Protein 2I7F (pdb70)

CATH classification: 2.102.10.10

B-factor: mean 20.35, std 7.31, range [8.55, 66.98]

Sequence (204 aa):
NKLRLCQVASVKDGEPVAVYQEKMPALAVYNVDGEVFVTDNLCTHGNAMLTDGYQDGTIIECPFHGGSFDIATGAAKAFPCQIPIKTYPVTIEDGWVCIDQPNKLRLCQVASVKDGEPVAVYQEKMPALAVYNVDGEVFVTDNLCTHGNAMLTDGYQDGTIIECPFHGGSFDIATGAAKAFPCQIPIKTYPVTIEDDGWVCIDQP

Secondary structure (DSSP, 8-state):
-EEEEEEGGG-BTTB-EEE--TTSS-EEEEEETTEEEEEESB-SSSS-BGGGSEEETTEEE-SSTT-EEETTT--B-STT--SPPPEE-EEEETTEEEEE--/-PEEEEEGGG-BTTB-EEE--TTSS-EEEEEETTEEEEEESB-SSSS-BGGGSEEETTEEE-SSTT-EEETTT--B-STT--SPPPEE--EEETTEEEE---

Solvent-accessible surface area: 10150 Å² total; per-residue (Å²): 140,74,10,158,15,14,91,45,93,50,6,108,74,37,95,22,34,31,13,34,29,157,121,14,73,5,0,0,0,0,24,16,123,58,108,24,58,2,0,27,0,48,5,45,86,30,82,1,0,0,20,38,14,142,25,113,38,59,51,0,70,6,22,26,119,35,1,8,0,13,1,43,94,1,32,27,113,39,160,16,6,137,111,85,7,118,48,22,108,47,51,99,72,143,39,82,0,1,1,65,76,126,148,72,21,113,17,10,83,46,87,49,4,116,65,43,98,18,39,30,18,36,33,153,194,19,76,4,0,0,0,0,22,12,134,59,106,12,37,2,0,26,0,47,5,47,86,27,77,0,0,0,22,40,16,139,27,116,30,69,45,0,63,5,17,20,109,35,0,6,0,18,1,49,92,0,39,29,109,40,165,43,4,145,114,78,4,127,48,26,102,46,45,92,66,151,38,92,0,0,0,72,97,116

InterPro domains:
  IPR017941 Rieske [2Fe-2S] iron-sulphur domain [PF00355] (5-91)
  IPR017941 Rieske [2Fe-2S] iron-sulphur domain [PS51296] (5-101)
  IPR036922 Rieske [2Fe-2S] iron-sulphur domain superfamily [G3DSA:2.102.10.10] (1-108)
  IPR036922 Rieske [2Fe-2S] iron-sulphur domain superfamily [SSF50022] (3-102)

Nearest PDB structures (foldseek):
  2i7f-assembly2_B  TM=9.980E-01  e=9.907E-18  Sphingobium yanoikuyae
  7bui-assembly1_E  TM=9.327E-01  e=3.043E-11  Metapseudomonas resinovorans
  7bui-assembly1_D  TM=9.383E-01  e=1.827E-10  Metapseudomonas resinovorans
  5bok-assembly1_A  TM=9.507E-01  e=3.702E-10  Diaphorobacter sp. DS2
  4emj-assembly1_B  TM=9.464E-01  e=1.097E-09  Pseudomonas putida

Radius of gyration: 17.19 Å; Cα contacts (8 Å, |Δi|>4): 525; chains: 2; bounding box: 30×51×42 Å

Foldseek 3Di:
DKDFFFFLVVADAWQWDWGDDPLDATKIWHAAPRDIWIWHQAQPVDGFGQSPATDDRQKGFTPPDRWIARRHPQQTDDPPRHDGIGIFDWDQDPRTTMGDND/DFDFFFFLVPEDAFQWDFTDDDPDATKIWHAQPNDIWIWHQAAPVDGFGQNVFTGDRQWGATPPDRWIAGRHFQQTDDPPGHDGIGIFDWDADPRTTGGGDD

Structure (mmCIF, N/CA/C/O backbone):
data_2I7F
#
_entry.id   2I7F
#
_cell.length_a   62.064
_cell.length_b   62.064
_cell.length_c   238.436
_cell.angle_alpha   90.00
_cell.angle_beta   90.00
_cell.angle_gamma   120.00
#
_symmetry.space_group_name_H-M   'P 65 2 2'
#
loop_
_entity.id
_entity.type
_entity.pdbx_description
1 polymer 'Ferredoxin component of dioxygenase'
2 non-polymer 'SULFATE ION'
3 non-polymer 'FE2/S2 (INORGANIC) CLUSTER'
4 non-polymer 'CITRIC ACID'
5 water water
#
loop_
_atom_site.group_PDB
_atom_site.id
_atom_site.type_symbol
_atom_site.label_atom_id
_atom_site.label_alt_id
_atom_site.label_comp_id
_atom_site.label_asym_id
_atom_site.label_entity_id
_atom_site.label_seq_id
_atom_site.pdbx_PDB_ins_code
_atom_site.Cartn_x
_atom_site.Cartn_y
_atom_site.Cartn_z
_atom_site.occupancy
_atom_site.B_iso_or_equiv
_atom_site.auth_seq_id
_atom_site.auth_comp_id
_atom_site.auth_asym_id
_atom_site.auth_atom_id
_atom_site.pdbx_PDB_model_num
ATOM 1 N N . ASN A 1 3 ? 21.682 20.168 37.086 1.00 28.44 3 ASN A N 1
ATOM 2 C CA . ASN A 1 3 ? 20.441 20.153 36.268 1.00 26.97 3 ASN A CA 1
ATOM 3 C C . ASN A 1 3 ? 19.632 21.401 36.613 1.00 26.29 3 ASN A C 1
ATOM 4 O O . ASN A 1 3 ? 20.044 22.479 36.199 1.00 25.85 3 ASN A O 1
ATOM 9 N N . LYS A 1 4 ? 18.541 21.298 37.385 1.00 24.40 4 LYS A N 1
ATOM 10 C CA . LYS A 1 4 ? 17.595 22.407 37.539 1.00 24.06 4 LYS A CA 1
ATOM 11 C C . LYS A 1 4 ? 17.524 23.035 38.927 1.00 22.93 4 LYS A C 1
ATOM 12 O O . LYS A 1 4 ? 17.738 22.371 39.945 1.00 22.40 4 LYS A O 1
ATOM 18 N N . LEU A 1 5 ? 17.240 24.334 38.927 1.00 21.44 5 LEU A N 1
ATOM 19 C CA . LEU A 1 5 ? 17.089 25.139 40.132 1.00 21.07 5 LEU A CA 1
ATOM 20 C C . LEU A 1 5 ? 15.657 25.592 40.206 1.00 19.97 5 LEU A C 1
ATOM 21 O O . LEU A 1 5 ? 15.185 26.180 39.258 1.00 18.98 5 LEU A O 1
ATOM 26 N N . ARG A 1 6 ? 14.964 25.314 41.311 1.00 19.12 6 ARG A N 1
ATOM 27 C CA . ARG A 1 6 ? 13.629 25.879 41.540 1.00 19.89 6 ARG A CA 1
ATOM 2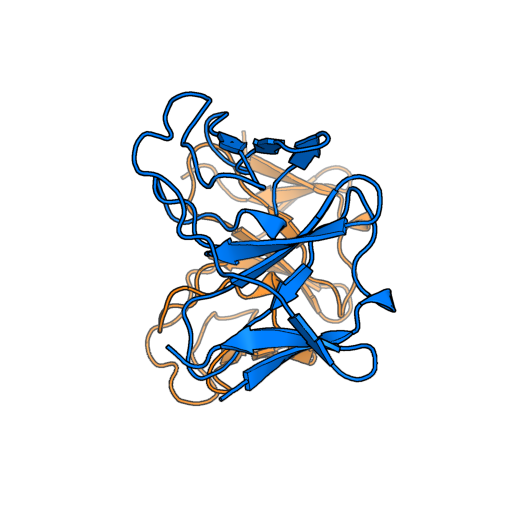8 C C . ARG A 1 6 ? 13.696 27.357 41.970 1.00 19.58 6 ARG A C 1
ATOM 29 O O . ARG A 1 6 ? 14.433 27.698 42.891 1.00 20.53 6 ARG A O 1
ATOM 37 N N . LEU A 1 7 ? 12.914 28.218 41.321 1.00 18.79 7 LEU A N 1
ATOM 38 C CA . LEU A 1 7 ? 12.880 29.652 41.654 1.00 19.38 7 LEU A CA 1
ATOM 39 C C . LEU A 1 7 ? 11.697 30.031 42.542 1.00 19.00 7 LEU A C 1
ATOM 40 O O . LEU A 1 7 ? 11.877 30.684 43.568 1.00 19.79 7 LEU A O 1
ATOM 45 N N . CYS A 1 8 ? 10.506 29.556 42.183 1.00 20.23 8 CYS A N 1
ATOM 46 C CA . CYS A 1 8 ? 9.275 29.950 42.844 1.00 19.88 8 CYS A CA 1
ATOM 47 C C . CYS A 1 8 ? 8.171 29.148 42.222 1.00 19.76 8 CYS A C 1
ATOM 48 O O . CYS A 1 8 ? 8.345 28.585 41.145 1.00 19.64 8 CYS A O 1
ATOM 51 N N . GLN A 1 9 ? 7.026 29.081 42.893 1.00 19.09 9 GLN A N 1
ATOM 52 C CA . GLN A 1 9 ? 5.890 28.368 42.347 1.00 19.84 9 GLN A CA 1
ATOM 53 C C . GLN A 1 9 ? 5.285 29.185 41.204 1.00 19.04 9 GLN A C 1
ATOM 54 O O . GLN A 1 9 ? 5.223 30.402 41.269 1.00 16.87 9 GLN A O 1
ATOM 60 N N . VAL A 1 10 ? 4.875 28.495 40.151 1.00 18.32 10 VAL A N 1
ATOM 61 C CA . VAL A 1 10 ? 4.187 29.120 39.013 1.00 18.05 10 VAL A CA 1
ATOM 62 C C . VAL A 1 10 ? 2.967 29.946 39.498 1.00 18.16 10 VAL A C 1
ATOM 63 O O . VAL A 1 10 ? 2.703 31.059 39.028 1.00 16.99 10 VAL A O 1
ATOM 67 N N . ALA A 1 11 ? 2.200 29.357 40.414 1.00 17.56 11 ALA A N 1
ATOM 68 C CA . ALA A 1 11 ? 1.023 30.048 41.022 1.00 17.61 11 ALA A CA 1
ATOM 69 C C . ALA A 1 11 ? 1.320 31.438 41.626 1.00 17.42 11 ALA A C 1
ATOM 70 O O . ALA A 1 11 ? 0.411 32.242 41.760 1.00 16.07 11 ALA A O 1
ATOM 72 N N . SER A 1 12 ? 2.561 31.671 42.061 1.00 17.81 12 SER A N 1
ATOM 73 C CA . SER A 1 12 ? 2.983 32.945 42.668 1.00 19.14 12 SER A CA 1
ATOM 74 C C . SER A 1 12 ? 3.176 34.083 41.679 1.00 19.88 12 SER A C 1
ATOM 75 O O . SER A 1 12 ? 3.320 35.264 42.090 1.00 20.80 12 SER A O 1
ATOM 78 N N . VAL A 1 13 ? 3.258 33.761 40.390 1.00 20.22 13 VAL A N 1
ATOM 79 C CA . VAL A 1 13 ? 3.598 34.756 39.383 1.00 20.27 13 VAL A CA 1
ATOM 80 C C . VAL A 1 13 ? 2.367 35.163 38.583 1.00 21.04 13 VAL A C 1
ATOM 81 O O . VAL A 1 13 ? 1.976 34.466 37.659 1.00 20.06 13 VAL A O 1
ATOM 85 N N . LYS A 1 14 ? 1.789 36.314 38.934 1.00 22.17 14 LYS A N 1
ATOM 86 C CA . LYS A 1 14 ? 0.661 36.916 38.213 1.00 22.95 14 LYS A CA 1
ATOM 87 C C . LYS A 1 14 ? 1.129 37.847 37.088 1.00 23.29 14 LYS A C 1
ATOM 88 O O . LYS A 1 14 ? 2.139 38.549 37.236 1.00 22.12 14 LYS A O 1
ATOM 94 N N . ASP A 1 15 ? 0.387 37.846 35.970 1.00 24.29 15 ASP A N 1
ATOM 95 C CA . ASP A 1 15 ? 0.631 38.768 34.836 1.00 23.99 15 ASP A CA 1
ATOM 96 C C . ASP A 1 15 ? 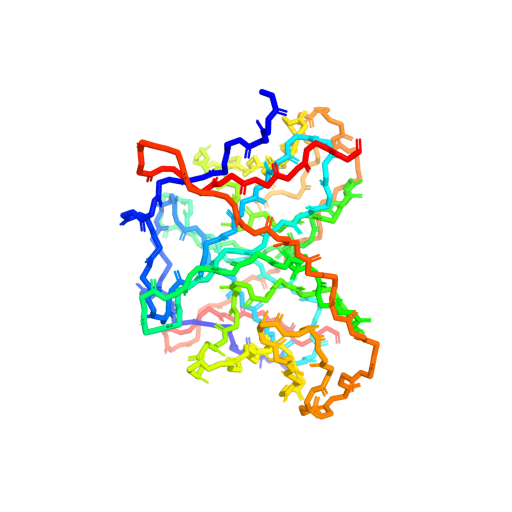0.530 40.153 35.392 1.00 23.99 15 ASP A C 1
ATOM 97 O O . ASP A 1 15 ? -0.459 40.481 36.027 1.00 22.92 15 ASP A O 1
ATOM 102 N N . GLY A 1 16 ? 1.579 40.937 35.182 1.00 23.93 16 GLY A N 1
ATOM 103 C CA . GLY A 1 16 ? 1.608 42.318 35.597 1.00 23.71 16 GLY A CA 1
ATOM 104 C C . GLY A 1 16 ? 2.321 42.529 36.904 1.00 24.28 16 GLY A C 1
ATOM 105 O O . GLY A 1 16 ? 2.550 43.662 37.268 1.00 24.92 16 GLY A O 1
ATOM 106 N N . GLU A 1 17 ? 2.664 41.446 37.620 1.00 23.84 17 GLU A N 1
ATOM 107 C CA . GLU A 1 17 ? 3.286 41.546 38.949 1.00 23.04 17 GLU A CA 1
ATOM 108 C C . GLU A 1 17 ? 4.494 40.595 39.058 1.00 21.57 17 GLU A C 1
ATOM 109 O O . GLU A 1 17 ? 4.392 39.510 39.615 1.00 21.60 17 GLU A O 1
ATOM 115 N N . PRO A 1 18 ? 5.642 40.992 38.477 1.00 20.31 18 PRO A N 1
ATOM 116 C CA . PRO A 1 18 ? 6.807 40.118 38.554 1.00 19.55 18 PRO A CA 1
ATOM 117 C C . PRO A 1 18 ? 7.341 39.890 39.964 1.00 19.37 18 PRO A C 1
ATOM 118 O O . PRO A 1 18 ? 7.126 40.722 40.878 1.00 18.77 18 PRO A O 1
ATOM 122 N N . VAL A 1 19 ? 8.052 38.768 40.098 1.00 18.00 19 VAL A N 1
ATOM 123 C CA . VAL A 1 19 ? 8.440 38.202 41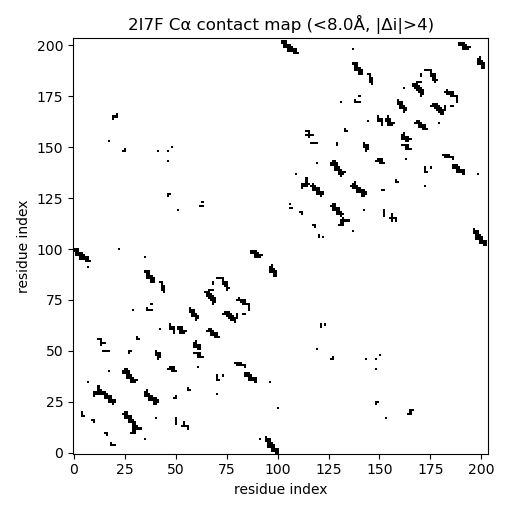.367 1.00 17.48 19 VAL A CA 1
ATOM 124 C C . VAL A 1 19 ? 9.956 38.179 41.415 1.00 17.80 19 VAL A C 1
ATOM 125 O O . VAL A 1 19 ? 10.597 37.658 40.497 1.00 16.45 19 VAL A O 1
ATOM 129 N N . ALA A 1 20 ? 10.507 38.796 42.461 1.00 17.25 20 ALA A N 1
ATOM 130 C CA . ALA A 1 20 ? 11.930 38.770 42.739 1.00 16.31 20 ALA A CA 1
ATOM 131 C C . ALA A 1 20 ? 12.298 37.487 43.423 1.00 15.56 20 ALA A C 1
ATOM 132 O O . ALA A 1 20 ? 11.735 37.138 44.437 1.00 16.68 20 ALA A O 1
ATOM 134 N N . VAL A 1 21 ? 13.270 36.788 42.876 1.00 16.34 21 VAL A N 1
ATOM 135 C CA . VAL A 1 21 ? 13.729 35.538 43.438 1.00 17.00 21 VAL A CA 1
ATOM 136 C C . VAL A 1 21 ? 15.200 35.671 43.661 1.00 16.65 21 VAL A C 1
ATOM 137 O O . VAL A 1 2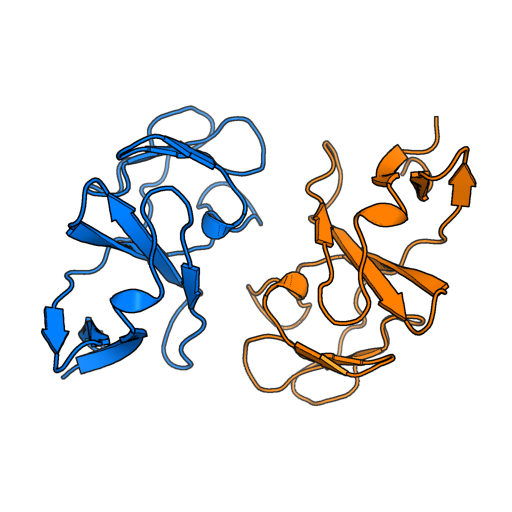1 ? 15.882 36.086 42.768 1.00 17.12 21 VAL A O 1
ATOM 141 N N . TYR A 1 22 ? 15.687 35.343 44.852 1.00 16.73 22 TYR A N 1
ATOM 142 C CA . TYR A 1 22 ? 17.102 35.416 45.151 1.00 17.35 22 TYR A CA 1
ATOM 143 C C . TYR A 1 22 ? 17.578 34.031 45.463 1.00 18.86 22 TYR A C 1
ATOM 144 O O . TYR A 1 22 ? 17.434 33.569 46.573 1.00 18.33 22 TYR A O 1
ATOM 153 N N . GLN A 1 23 ? 18.156 33.376 44.467 1.00 21.62 23 GLN A N 1
ATOM 154 C CA . GLN A 1 23 ? 18.545 31.992 44.586 1.00 22.72 23 GLN A CA 1
ATOM 155 C C . GLN A 1 23 ? 20.058 32.045 44.807 1.00 22.76 23 GLN A C 1
ATO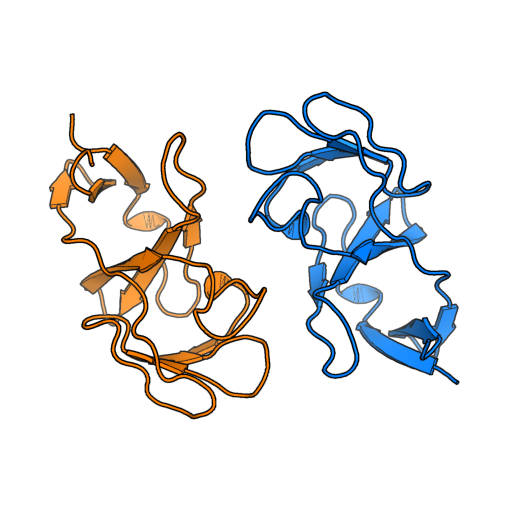M 156 O O . GLN A 1 23 ? 20.766 32.857 44.194 1.00 21.99 23 GLN A O 1
ATOM 162 N N . GLU A 1 24 ? 20.542 31.247 45.757 1.00 23.81 24 GLU A N 1
ATOM 163 C CA . GLU A 1 24 ? 21.901 31.386 46.230 1.00 25.19 24 GLU A CA 1
ATOM 164 C C . GLU A 1 24 ? 22.983 31.180 45.156 1.00 25.00 24 GLU A C 1
ATOM 165 O O . GLU A 1 24 ? 24.044 31.802 45.223 1.00 25.27 24 GLU A O 1
ATOM 171 N N . LYS A 1 25 ? 22.721 30.404 44.126 1.00 24.49 25 LYS A N 1
ATOM 172 C CA . LYS A 1 25 ? 23.754 30.254 43.091 1.00 25.52 25 LYS A CA 1
ATOM 173 C C . LYS A 1 25 ? 23.888 31.466 42.099 1.00 25.03 25 LYS A C 1
ATOM 174 O O . LYS A 1 25 ? 24.896 31.620 41.418 1.00 25.07 25 LYS A O 1
ATOM 180 N N . MET A 1 26 ? 22.915 32.367 42.105 1.00 23.61 26 MET A N 1
ATOM 181 C CA . MET A 1 26 ? 22.653 33.222 40.980 1.00 22.80 26 MET A CA 1
ATOM 182 C C . MET A 1 26 ? 22.647 34.713 41.298 1.00 21.77 26 MET A C 1
ATOM 183 O O . MET A 1 26 ? 22.461 35.123 42.453 1.00 21.56 26 MET A O 1
ATOM 188 N N . PRO A 1 27 ? 22.819 35.540 40.253 1.00 20.84 27 PRO A N 1
ATOM 189 C CA . PRO A 1 27 ? 22.487 36.939 40.392 1.00 19.92 27 PRO A CA 1
ATOM 190 C C . PRO A 1 27 ? 21.016 37.098 40.702 1.00 17.76 27 PRO A C 1
ATOM 191 O O . PRO A 1 27 ? 20.235 36.229 40.378 1.00 17.37 27 PRO A O 1
ATOM 195 N N . ALA A 1 28 ? 20.624 38.197 41.314 1.00 17.31 28 ALA A N 1
ATOM 196 C CA . ALA A 1 28 ? 19.207 38.426 41.569 1.00 17.62 28 ALA A CA 1
ATOM 197 C C . ALA A 1 28 ? 18.443 38.130 40.277 1.00 17.34 28 ALA A C 1
ATOM 198 O O . ALA A 1 28 ? 18.902 38.518 39.194 1.00 18.49 28 ALA A O 1
ATOM 200 N N . LEU A 1 29 ? 17.291 37.451 40.398 1.00 17.16 29 LEU A N 1
ATOM 201 C CA . LEU A 1 29 ? 16.467 37.016 39.259 1.00 16.79 29 LEU A CA 1
ATOM 202 C C . LEU A 1 29 ? 15.074 37.604 39.345 1.00 17.12 29 LEU A C 1
ATOM 203 O O . LEU A 1 29 ? 14.612 37.905 40.419 1.00 16.73 29 LEU A O 1
ATOM 208 N N . ALA A 1 30 ? 14.456 37.811 38.186 1.00 16.99 30 ALA A N 1
ATOM 209 C CA . ALA A 1 30 ? 13.135 38.366 38.060 1.00 16.10 30 ALA A CA 1
ATOM 210 C C . ALA A 1 30 ? 12.337 37.329 37.319 1.00 16.74 30 ALA A C 1
ATOM 211 O O . ALA A 1 30 ? 12.749 36.859 36.292 1.00 15.52 30 ALA A O 1
ATOM 213 N N . VAL A 1 31 ? 11.162 37.004 37.843 1.00 17.18 31 VAL A N 1
ATOM 214 C CA . VAL A 1 31 ? 10.246 36.070 37.197 1.00 16.86 31 VAL A CA 1
ATOM 215 C C . VAL A 1 31 ? 8.946 36.788 36.785 1.00 18.15 31 VAL A C 1
ATOM 216 O O . VAL A 1 31 ? 8.336 37.505 37.581 1.00 17.90 31 VAL A O 1
ATOM 220 N N . TYR A 1 32 ? 8.540 36.579 35.523 1.00 17.67 32 TYR A N 1
ATOM 221 C CA . TYR A 1 32 ? 7.407 37.238 34.926 1.00 17.20 32 TYR A CA 1
ATOM 222 C C . TYR A 1 32 ? 6.412 36.260 34.333 1.00 17.71 32 TYR A C 1
ATOM 223 O O . TYR A 1 32 ? 6.781 35.186 33.863 1.00 16.27 32 TYR A O 1
ATOM 232 N N . ASN A 1 33 ? 5.156 36.702 34.306 1.00 17.32 33 ASN A N 1
ATOM 233 C CA . ASN A 1 33 ? 4.085 36.046 33.603 1.00 18.15 33 ASN A CA 1
ATOM 234 C C . ASN A 1 33 ? 3.587 37.065 32.569 1.00 18.94 33 ASN A C 1
ATOM 235 O O . ASN A 1 33 ? 3.094 38.136 32.942 1.00 19.58 33 ASN A O 1
ATOM 240 N N . VAL A 1 34 ? 3.794 36.745 31.292 1.00 18.97 34 VAL A N 1
ATOM 241 C CA . VAL A 1 34 ? 3.303 37.507 30.162 1.00 19.53 34 VAL A CA 1
ATOM 242 C C . VAL A 1 34 ? 2.168 36.694 29.512 1.00 20.63 34 VAL A C 1
ATOM 243 O O . VAL A 1 34 ? 2.387 35.651 28.893 1.00 20.38 34 VAL A O 1
ATOM 247 N N . ASP A 1 35 ? 0.943 37.164 29.685 1.00 21.99 35 ASP A N 1
ATOM 248 C CA . ASP A 1 35 ? -0.244 36.514 29.112 1.00 21.94 35 ASP A CA 1
ATOM 249 C C . ASP A 1 35 ? -0.337 35.010 29.397 1.00 21.84 35 ASP A C 1
ATOM 250 O O . ASP A 1 35 ? -0.770 34.228 28.548 1.00 22.01 35 ASP A O 1
ATOM 255 N N . GLY A 1 36 ? 0.060 34.603 30.591 1.00 21.98 36 GLY A N 1
ATOM 256 C CA . GLY A 1 36 ? -0.058 33.226 30.996 1.00 22.11 36 GLY A CA 1
ATOM 257 C C . GLY A 1 36 ? 1.162 32.365 30.774 1.00 22.95 36 GLY A C 1
ATOM 258 O O . GLY A 1 36 ? 1.113 31.169 31.071 1.00 25.39 36 GLY A O 1
ATOM 259 N N . GLU A 1 37 ? 2.245 32.928 30.241 1.00 22.80 37 GLU A N 1
ATOM 260 C CA . GLU A 1 37 ? 3.524 32.186 30.050 1.00 21.30 37 GLU A CA 1
ATOM 261 C C . GLU A 1 37 ? 4.617 32.865 30.883 1.00 20.67 37 GLU A C 1
ATOM 262 O O . GLU A 1 37 ? 4.613 34.073 31.018 1.00 20.05 37 GLU A O 1
ATOM 268 N N . VAL A 1 38 ? 5.583 32.078 31.364 1.00 20.37 38 VAL A N 1
ATOM 269 C CA . VAL A 1 38 ? 6.622 32.508 32.300 1.00 19.54 38 VAL A CA 1
ATOM 270 C C . VAL A 1 38 ? 8.003 32.744 31.621 1.00 18.73 38 VAL A C 1
ATOM 271 O O . VAL A 1 38 ? 8.416 32.017 30.744 1.00 19.02 38 VAL A O 1
ATOM 275 N N . PHE A 1 39 ? 8.669 33.824 32.029 1.00 18.08 39 PHE A N 1
ATOM 276 C CA . PHE A 1 39 ? 9.977 34.228 31.550 1.00 18.36 39 PHE A CA 1
ATOM 277 C C . PHE A 1 39 ? 10.787 34.586 32.776 1.00 18.23 39 PHE A C 1
ATOM 278 O O . PHE A 1 39 ? 10.216 34.950 33.818 1.00 19.69 39 PHE A O 1
ATOM 286 N N . VAL A 1 40 ? 12.106 34.432 32.665 1.00 19.10 40 VAL A N 1
ATOM 287 C CA . VAL A 1 40 ? 13.055 34.707 33.742 1.00 18.25 40 VAL A CA 1
ATOM 288 C C . VAL A 1 40 ? 14.227 35.531 33.153 1.00 17.84 40 VAL A C 1
ATOM 289 O O . VAL A 1 40 ? 14.811 35.150 32.116 1.00 17.30 40 VAL A O 1
ATOM 293 N N . THR A 1 41 ? 14.505 36.659 33.808 1.00 17.34 41 THR A N 1
ATOM 294 C CA . THR A 1 41 ? 15.632 37.539 33.497 1.00 17.61 41 THR A CA 1
ATOM 295 C C . THR A 1 41 ? 16.441 37.824 34.765 1.00 17.89 41 THR A C 1
ATOM 296 O O . THR A 1 41 ? 15.942 37.645 35.857 1.00 18.22 41 THR A O 1
ATOM 300 N N . ASP A 1 42 ? 17.689 38.262 34.630 1.00 17.99 42 ASP A N 1
ATOM 301 C CA . ASP A 1 42 ? 18.324 38.994 35.722 1.00 17.82 42 ASP A CA 1
ATOM 302 C C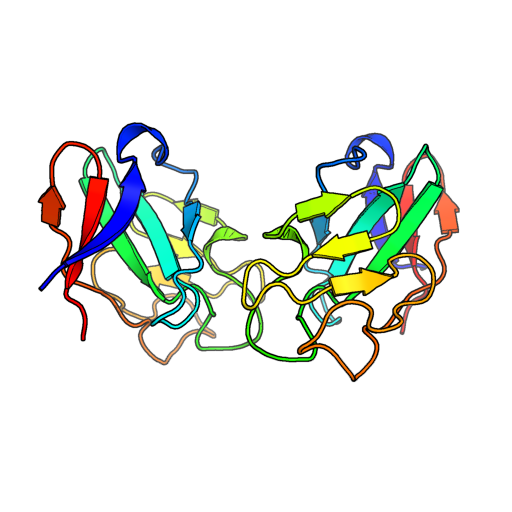 . ASP A 1 42 ? 17.430 40.152 36.222 1.00 17.71 42 ASP A C 1
ATOM 303 O O . ASP A 1 42 ? 16.679 40.748 35.472 1.00 19.17 42 ASP A O 1
ATOM 308 N N . ASN A 1 43 ? 17.469 40.420 37.513 1.00 17.07 43 ASN A N 1
ATOM 309 C CA . ASN A 1 43 ? 16.662 41.503 38.096 1.00 15.73 43 ASN A CA 1
ATOM 310 C C . ASN A 1 43 ? 17.387 42.875 38.088 1.00 16.28 43 ASN A C 1
ATOM 311 O O . ASN A 1 43 ? 16.736 43.925 37.960 1.00 16.52 43 ASN A O 1
ATOM 316 N N . LEU A 1 44 ? 18.713 42.877 38.248 1.00 15.97 44 LEU A N 1
ATOM 317 C CA . LEU A 1 44 ? 19.462 44.121 38.255 1.00 15.25 44 LEU A CA 1
ATOM 318 C C . LEU A 1 44 ? 19.440 44.739 36.834 1.00 16.96 44 LEU A C 1
ATOM 319 O O . LEU A 1 44 ? 19.954 44.153 35.881 1.00 17.13 44 LEU A O 1
ATOM 324 N N . CYS A 1 45 ? 18.829 45.921 36.717 1.00 16.54 45 CYS A N 1
ATOM 325 C CA . CYS A 1 45 ? 18.934 46.743 35.517 1.00 16.01 45 CYS A CA 1
ATOM 326 C C . CYS A 1 45 ? 20.403 46.834 35.082 1.00 16.25 45 CYS A C 1
ATOM 327 O O . CYS A 1 45 ? 21.293 46.844 35.931 1.00 15.74 45 CYS A O 1
ATOM 330 N N . THR A 1 46 ? 20.632 46.814 33.769 1.00 16.37 46 THR A N 1
ATOM 331 C CA . THR A 1 46 ? 21.998 46.849 33.220 1.00 16.02 46 THR A CA 1
ATOM 332 C C . THR A 1 46 ? 22.497 48.282 33.177 1.00 15.02 46 THR A C 1
ATOM 333 O O . THR A 1 46 ? 23.685 48.522 32.959 1.00 15.41 46 THR A O 1
ATOM 337 N N . HIS A 1 47 ? 21.599 49.239 33.402 1.00 15.67 47 HIS A N 1
ATOM 338 C CA . HIS A 1 47 ? 21.966 50.633 33.376 1.00 15.47 47 HIS A CA 1
ATOM 339 C C . HIS A 1 47 ? 22.326 51.205 34.748 1.00 16.02 47 HIS A C 1
ATOM 340 O O . HIS A 1 47 ? 23.129 52.142 34.857 1.00 15.63 47 HIS A O 1
ATOM 347 N N . GLY A 1 48 ? 21.754 50.651 35.801 1.00 16.24 48 GLY A N 1
ATOM 348 C CA . GLY A 1 48 ? 22.105 51.100 37.130 1.00 16.15 48 GLY A CA 1
ATOM 349 C C . GLY A 1 48 ? 21.630 50.197 38.241 1.00 16.01 48 GLY A C 1
ATOM 350 O O . GLY A 1 48 ? 21.328 49.032 38.029 1.00 16.60 48 GLY A O 1
ATOM 351 N N . ASN A 1 49 ? 21.602 50.739 39.454 1.00 15.42 49 ASN A N 1
ATOM 352 C CA . ASN A 1 49 ? 21.274 49.963 40.635 1.00 15.47 49 ASN A CA 1
ATOM 353 C C . ASN A 1 49 ? 19.771 50.109 40.926 1.00 14.96 49 ASN A C 1
ATOM 354 O O . ASN A 1 49 ? 19.365 50.871 41.790 1.00 14.86 49 ASN A O 1
ATOM 359 N N . ALA A 1 50 ? 18.954 49.402 40.136 1.00 15.19 50 ALA A N 1
ATOM 360 C CA . ALA A 1 50 ? 17.528 49.256 40.346 1.00 14.91 50 ALA A CA 1
ATOM 361 C C . ALA A 1 50 ? 17.184 47.816 40.012 1.00 14.87 50 ALA A C 1
ATOM 362 O O . ALA A 1 50 ? 17.903 47.170 39.240 1.00 14.60 50 ALA A O 1
ATOM 364 N N . MET A 1 51 ? 16.108 47.320 40.608 1.00 13.82 51 MET A N 1
ATOM 365 C CA . MET A 1 51 ? 15.578 45.983 40.303 1.00 14.25 51 MET A CA 1
ATOM 366 C C . MET A 1 51 ? 14.382 46.100 39.395 1.00 14.28 51 MET A C 1
ATOM 367 O O . MET A 1 51 ? 13.452 46.860 39.688 1.00 15.03 51 MET A O 1
ATOM 372 N N . LEU A 1 52 ? 14.384 45.316 38.322 1.00 14.31 52 LEU A N 1
ATOM 373 C CA . LEU A 1 52 ? 13.296 45.359 37.369 1.00 15.37 52 LEU A CA 1
ATOM 374 C C . LEU A 1 52 ? 11.941 44.935 37.963 1.00 16.11 52 LEU A C 1
ATOM 375 O O . LEU A 1 52 ? 10.916 45.472 37.578 1.00 16.88 52 LEU A O 1
ATOM 380 N N . THR A 1 53 ? 11.949 44.052 38.962 1.00 16.61 53 THR A N 1
ATOM 381 C CA . THR A 1 53 ? 10.699 43.619 39.624 1.00 15.71 53 THR A CA 1
ATOM 382 C C . THR A 1 53 ? 10.037 44.780 40.394 1.00 15.89 53 THR A C 1
ATOM 383 O O . THR A 1 53 ? 8.838 44.698 40.680 1.00 15.75 53 THR A O 1
ATOM 387 N N . ASP A 1 54 ? 10.792 45.849 40.689 1.00 14.89 54 ASP A N 1
ATOM 388 C CA . ASP A 1 54 ? 10.240 47.107 41.249 1.00 16.14 54 ASP A CA 1
ATOM 389 C C . ASP A 1 54 ? 9.748 48.112 40.183 1.00 15.28 54 ASP A C 1
ATOM 390 O O . ASP A 1 54 ? 9.333 49.238 40.505 1.00 14.42 54 ASP A O 1
ATOM 395 N N . GLY A 1 55 ? 9.855 47.766 38.914 1.00 16.50 55 GLY A N 1
ATOM 396 C CA . GLY A 1 55 ? 9.322 48.626 37.852 1.00 16.60 55 GLY A CA 1
ATOM 397 C C . GLY A 1 55 ? 7.955 48.175 37.436 1.00 17.41 55 GLY A C 1
ATOM 398 O O . GLY A 1 55 ? 7.158 47.701 38.256 1.00 17.36 55 GLY A O 1
ATOM 399 N N . TYR A 1 56 ? 7.687 48.317 36.142 1.00 17.99 56 TYR A N 1
ATOM 400 C CA . TYR A 1 56 ? 6.333 48.328 35.610 1.00 18.34 56 TYR A CA 1
ATOM 401 C C . TYR A 1 56 ? 6.277 47.438 34.389 1.00 18.31 56 TYR A C 1
ATOM 402 O O . TYR A 1 56 ? 6.926 47.701 33.389 1.00 16.85 56 TYR A O 1
ATOM 411 N N . GLN A 1 57 ? 5.504 46.364 34.501 1.00 19.47 57 GLN A N 1
ATOM 412 C CA . GLN A 1 57 ? 5.320 45.443 33.415 1.00 19.69 57 GLN A CA 1
ATOM 413 C C . GLN A 1 57 ? 4.179 45.909 32.563 1.00 20.32 57 GLN A C 1
ATOM 414 O O . GLN A 1 57 ? 3.089 46.211 33.040 1.00 20.88 57 GLN A O 1
ATOM 420 N N . ASP A 1 58 ? 4.434 45.988 31.270 1.00 20.89 58 ASP A N 1
ATOM 421 C CA . ASP A 1 58 ? 3.377 46.321 30.329 1.00 20.00 58 ASP A CA 1
ATOM 422 C C . ASP A 1 58 ? 3.434 45.267 29.227 1.00 19.60 58 ASP A C 1
ATOM 423 O O . ASP A 1 58 ? 4.054 45.470 28.183 1.00 17.95 58 ASP A O 1
ATOM 428 N N . GLY A 1 59 ? 2.808 44.135 29.496 1.00 19.12 59 GLY A N 1
ATOM 429 C CA . GLY A 1 59 ? 2.801 43.028 28.558 1.00 19.18 59 GLY A CA 1
ATOM 430 C C . GLY A 1 59 ? 4.181 42.389 28.544 1.00 18.85 59 GLY A C 1
ATOM 431 O O . GLY A 1 59 ? 4.608 41.848 29.566 1.00 17.79 59 GLY A O 1
ATOM 432 N N . THR A 1 60 ? 4.850 42.409 27.383 1.00 18.75 60 THR A N 1
ATOM 433 C CA . THR A 1 60 ? 6.213 41.862 27.256 1.00 18.79 60 THR A CA 1
ATOM 434 C C . THR A 1 60 ? 7.281 42.891 27.599 1.00 17.54 60 THR A C 1
ATOM 435 O O . THR A 1 60 ? 8.452 42.581 27.525 1.00 18.31 60 THR A O 1
ATOM 439 N N . ILE A 1 61 ? 6.910 44.110 27.970 1.00 17.07 61 ILE A N 1
ATOM 440 C CA . ILE A 1 61 ? 7.915 45.101 28.319 1.00 17.58 61 ILE A CA 1
ATOM 441 C C . ILE A 1 61 ? 7.997 45.207 29.851 1.00 16.87 61 ILE A C 1
ATOM 442 O O . ILE A 1 61 ? 6.984 45.247 30.538 1.00 15.58 61 ILE A O 1
ATOM 447 N N . ILE A 1 62 ? 9.211 45.193 30.395 1.00 17.17 62 ILE A N 1
ATOM 448 C CA . ILE A 1 62 ? 9.405 45.618 31.782 1.00 17.22 62 ILE A CA 1
ATOM 449 C C . ILE A 1 62 ? 10.127 46.964 31.757 1.00 17.16 62 ILE A C 1
ATOM 450 O O . ILE A 1 62 ? 11.163 47.119 31.102 1.00 16.65 62 ILE A O 1
ATOM 455 N N . GLU A 1 63 ? 9.557 47.951 32.446 1.00 18.15 63 GLU A N 1
ATOM 456 C CA . GLU A 1 63 ? 10.198 49.256 32.572 1.00 17.55 63 GLU A CA 1
ATOM 457 C C . GLU A 1 63 ? 10.915 49.391 33.926 1.00 17.14 63 GLU A C 1
ATOM 458 O O . GLU A 1 63 ? 10.359 49.061 34.981 1.00 16.97 63 GLU A O 1
ATOM 464 N N . CYS A 1 64 ? 12.154 49.866 33.880 1.00 15.98 64 CYS A N 1
ATOM 465 C CA . CYS A 1 64 ? 12.940 50.078 35.065 1.00 16.56 64 CYS A CA 1
ATOM 466 C C . CYS A 1 64 ? 12.302 51.178 35.927 1.00 16.93 64 CYS A C 1
ATOM 467 O O . CYS A 1 64 ? 11.700 52.131 35.381 1.00 16.21 64 CYS A O 1
ATOM 470 N N . PRO A 1 65 ? 12.401 51.052 37.281 1.00 16.68 65 PRO A N 1
ATOM 471 C CA . PRO A 1 65 ? 11.938 52.130 38.143 1.00 16.52 65 PRO A CA 1
ATOM 472 C C . PRO A 1 65 ? 12.665 53.485 38.010 1.00 16.01 65 PRO A C 1
ATOM 473 O O . PRO A 1 65 ? 12.176 54.496 38.514 1.00 16.67 65 PRO A O 1
ATOM 477 N N . PHE A 1 66 ? 13.832 53.496 37.371 1.00 16.98 66 PHE A N 1
ATOM 478 C CA . PHE A 1 66 ? 14.574 54.733 37.057 1.00 16.31 66 PHE A CA 1
ATOM 479 C C . PHE A 1 66 ? 14.591 54.997 35.544 1.00 16.69 66 PHE A C 1
ATOM 480 O O . PHE A 1 66 ? 14.509 54.067 34.729 1.00 16.53 66 PHE A O 1
ATOM 488 N N . HIS A 1 67 ? 14.622 56.282 35.210 1.00 16.07 67 HIS A N 1
ATOM 489 C CA . HIS A 1 67 ? 15.137 56.848 33.922 1.00 16.76 67 HIS A CA 1
ATOM 490 C C . HIS A 1 67 ? 14.258 56.603 32.682 1.00 16.80 67 HIS A C 1
ATOM 491 O O . HIS A 1 67 ? 14.542 57.135 31.598 1.00 16.76 67 HIS A O 1
ATOM 498 N N . GLY A 1 68 ? 13.222 55.782 32.837 1.00 15.23 68 GLY A N 1
ATOM 499 C CA . GLY A 1 68 ? 12.375 55.415 31.727 1.00 15.87 68 GLY A CA 1
ATOM 500 C C . GLY A 1 68 ? 12.910 54.266 30.891 1.00 15.62 68 GLY A C 1
ATOM 501 O O . GLY A 1 68 ? 12.369 53.973 29.830 1.00 16.48 68 GLY A O 1
ATOM 502 N N . GLY A 1 69 ? 13.945 53.595 31.377 1.00 15.46 69 GLY A N 1
ATOM 503 C CA . GLY A 1 69 ? 14.559 52.517 30.653 1.00 15.17 69 GLY A CA 1
ATOM 504 C C . GLY A 1 69 ? 13.614 51.338 30.587 1.00 15.01 69 GLY A C 1
ATOM 505 O O . GLY A 1 69 ? 12.749 51.216 31.410 1.00 14.69 69 GLY A O 1
ATOM 506 N N . SER A 1 70 ? 13.781 50.484 29.586 1.00 15.42 70 SER A N 1
ATOM 507 C CA . SER A 1 70 ? 12.961 49.293 29.456 1.00 15.91 70 SER A CA 1
ATOM 508 C C . SER A 1 70 ? 13.687 48.189 28.707 1.00 15.91 70 SER A C 1
ATOM 509 O O . SER A 1 70 ? 14.633 48.457 27.933 1.00 15.84 70 SER A O 1
ATOM 512 N N . PHE A 1 71 ? 13.222 46.961 28.956 1.00 16.79 71 PHE A N 1
ATOM 513 C CA . PHE A 1 71 ? 13.627 45.743 28.278 1.00 16.23 71 PHE A CA 1
ATOM 514 C C . PHE A 1 71 ? 12.453 44.928 27.796 1.00 16.43 71 PHE A C 1
ATOM 515 O O . PHE A 1 71 ? 11.341 44.993 28.335 1.00 16.04 71 PHE A O 1
ATOM 523 N N . ASP A 1 72 ? 12.723 44.114 26.786 1.00 16.81 72 ASP A N 1
ATOM 524 C CA . ASP A 1 72 ? 11.775 43.090 26.337 1.00 17.29 72 ASP A CA 1
ATOM 525 C C . ASP A 1 72 ? 11.961 41.844 27.222 1.00 17.47 72 ASP A C 1
ATOM 526 O O . ASP A 1 72 ? 13.015 41.200 27.196 1.00 17.92 72 ASP A O 1
ATOM 531 N N . ILE A 1 73 ? 10.936 41.514 28.008 1.00 17.64 73 ILE A N 1
ATOM 532 C CA . ILE A 1 73 ? 11.004 40.390 28.957 1.00 18.39 73 ILE A CA 1
ATOM 533 C C . ILE A 1 73 ? 11.369 39.067 28.281 1.00 18.49 73 ILE A C 1
ATOM 534 O O . ILE A 1 73 ? 12.183 38.290 28.802 1.00 20.27 73 ILE A O 1
ATOM 539 N N . ALA A 1 74 ? 10.768 38.842 27.127 1.00 18.62 74 ALA A N 1
ATOM 540 C CA . ALA A 1 74 ? 10.833 37.574 26.386 1.00 18.35 74 ALA A CA 1
ATOM 541 C C . ALA A 1 74 ? 12.138 37.418 25.619 1.00 18.96 74 ALA A C 1
ATOM 542 O O . ALA A 1 74 ? 12.635 36.291 25.493 1.00 21.04 74 ALA A O 1
ATOM 544 N N . THR A 1 75 ? 12.751 38.528 25.202 1.00 16.95 75 THR A N 1
ATOM 545 C CA . THR A 1 75 ? 13.927 38.478 24.353 1.00 15.80 75 THR A CA 1
ATOM 546 C C . THR A 1 75 ? 15.219 38.948 25.033 1.00 16.17 75 THR A C 1
ATOM 547 O O . THR A 1 75 ? 16.295 38.573 24.587 1.00 15.58 75 THR A O 1
ATOM 551 N N . GLY A 1 76 ? 15.095 39.763 26.090 1.00 15.34 76 GLY A N 1
ATOM 552 C CA . GLY A 1 76 ? 16.249 40.380 26.739 1.00 16.44 76 GLY A CA 1
ATOM 553 C C . GLY A 1 76 ? 16.627 41.724 26.151 1.00 16.14 76 GLY A C 1
ATOM 554 O O . GLY A 1 76 ? 17.373 42.473 26.764 1.00 17.50 76 GLY A O 1
ATOM 555 N N . ALA A 1 77 ? 16.105 42.053 24.972 1.00 17.27 77 ALA A N 1
ATOM 556 C CA . ALA A 1 77 ? 16.485 43.290 24.267 1.00 17.03 77 ALA A CA 1
ATOM 557 C C . ALA A 1 77 ? 16.367 44.535 25.139 1.00 17.19 77 ALA A C 1
ATOM 558 O O . ALA A 1 77 ? 15.383 44.706 25.867 1.00 17.57 77 ALA A O 1
ATOM 560 N N . ALA A 1 78 ? 17.377 45.401 25.099 1.00 18.07 78 ALA A N 1
ATOM 561 C CA . ALA A 1 78 ? 17.252 46.727 25.699 1.00 18.14 78 ALA A CA 1
ATOM 562 C C . ALA A 1 78 ? 16.430 47.573 24.739 1.00 18.16 78 ALA A C 1
ATOM 563 O O . ALA A 1 78 ? 16.757 47.681 23.562 1.00 17.26 78 ALA A O 1
ATOM 565 N N . LYS A 1 79 ? 15.344 48.161 25.227 1.00 18.38 79 LYS A N 1
ATOM 566 C CA . LYS A 1 79 ? 14.415 48.830 24.347 1.00 18.83 79 LYS A CA 1
ATOM 567 C C . LYS A 1 79 ? 14.466 50.336 24.560 1.00 19.32 79 LYS A C 1
ATOM 568 O O . LYS A 1 79 ? 15.113 51.020 23.791 1.00 20.03 79 LYS A O 1
ATOM 574 N N . ALA A 1 80 ? 13.824 50.860 25.601 1.00 18.60 80 ALA A N 1
ATOM 575 C CA . ALA A 1 80 ? 13.814 52.296 25.847 1.00 19.19 80 ALA A CA 1
ATOM 576 C C . ALA A 1 80 ? 15.131 52.750 26.456 1.00 19.15 80 ALA A C 1
ATOM 577 O O . ALA A 1 80 ? 15.627 52.170 27.399 1.00 19.08 80 ALA A O 1
ATOM 579 N N . PHE A 1 81 ? 15.694 53.787 25.859 1.00 20.45 81 PHE A N 1
ATOM 580 C CA . PHE A 1 81 ? 16.850 54.494 26.408 1.00 20.47 81 PHE A CA 1
ATOM 581 C C . PHE A 1 81 ? 16.523 54.910 27.852 1.00 19.74 81 PHE A C 1
ATOM 582 O O . PHE A 1 81 ? 15.417 55.355 28.119 1.00 19.71 81 PHE A O 1
ATOM 590 N N . PRO A 1 82 ? 17.502 54.863 28.775 1.00 18.89 82 PRO A N 1
ATOM 591 C CA . PRO A 1 82 ? 18.933 54.626 28.621 1.00 18.46 82 PRO A CA 1
ATOM 592 C C . PRO A 1 82 ? 19.433 53.196 28.634 1.00 18.52 82 PRO A C 1
ATOM 593 O O . PRO A 1 82 ? 20.648 52.988 28.608 1.00 17.97 82 PRO A O 1
ATOM 597 N N . CYS A 1 83 ? 18.533 52.217 28.681 1.00 18.40 83 CYS A N 1
ATOM 598 C CA . CYS A 1 83 ? 18.943 50.818 28.569 1.00 19.09 83 CYS A CA 1
ATOM 599 C C . CYS A 1 83 ? 19.504 50.528 27.193 1.00 18.67 83 CYS A C 1
ATOM 600 O O . CYS A 1 83 ? 18.869 50.832 26.180 1.00 17.80 83 CYS A O 1
ATOM 603 N N . GLN A 1 84 ? 20.721 49.972 27.180 1.00 19.50 84 GLN A N 1
ATOM 604 C CA . GLN A 1 84 ? 21.423 49.610 25.946 1.00 19.78 84 GLN A CA 1
ATOM 605 C C . GLN A 1 84 ? 22.008 48.203 25.953 1.00 18.53 84 GLN A C 1
ATOM 606 O O . GLN A 1 84 ? 22.148 47.596 24.886 1.00 18.81 84 GLN A O 1
ATOM 612 N N . ILE A 1 85 ? 22.417 47.724 27.127 1.00 17.46 85 ILE A N 1
ATOM 613 C CA . ILE A 1 85 ? 23.018 46.388 27.288 1.00 17.08 85 ILE A CA 1
ATOM 614 C C . ILE A 1 85 ? 21.867 45.408 27.542 1.00 16.88 85 ILE A C 1
ATOM 615 O O . ILE A 1 85 ? 21.117 45.592 28.502 1.00 18.86 85 ILE A O 1
ATOM 620 N N . PRO A 1 86 ? 21.704 44.388 26.699 1.00 16.41 86 PRO A N 1
ATOM 621 C CA . PRO A 1 86 ? 20.575 43.465 26.931 1.00 16.22 86 PRO A CA 1
ATOM 622 C C . PRO A 1 86 ? 20.609 42.813 28.322 1.00 15.84 86 PRO A C 1
ATOM 623 O O . PRO A 1 86 ? 21.685 42.507 28.840 1.00 16.59 86 PRO A O 1
ATOM 627 N N . ILE A 1 87 ? 19.429 42.603 28.900 1.00 15.53 87 ILE A N 1
ATOM 628 C CA . ILE A 1 87 ? 19.253 41.891 30.163 1.00 15.54 87 ILE A CA 1
ATOM 629 C C . ILE A 1 87 ? 19.503 40.405 29.846 1.00 16.24 87 ILE A C 1
ATOM 630 O O . ILE A 1 87 ? 19.229 39.938 28.735 1.00 17.33 87 ILE A O 1
ATOM 635 N N . LYS A 1 88 ? 20.142 39.704 30.767 1.00 16.76 88 LYS A N 1
ATOM 636 C CA . LYS A 1 88 ? 20.293 38.261 30.649 1.00 16.99 88 LYS A CA 1
ATOM 637 C C . LYS A 1 88 ? 18.940 37.601 30.858 1.00 16.06 88 LYS A C 1
ATOM 638 O O . LYS A 1 88 ? 18.249 37.928 31.805 1.00 17.00 88 LYS A O 1
ATOM 644 N N . THR A 1 89 ? 18.609 36.682 29.949 1.00 15.48 89 THR A N 1
ATOM 645 C CA . THR A 1 89 ? 17.442 35.811 30.033 1.00 15.95 89 THR A CA 1
ATOM 646 C C . THR A 1 89 ? 17.878 34.362 30.300 1.00 15.29 89 THR A C 1
ATOM 647 O O . THR A 1 89 ? 19.040 33.998 30.127 1.00 14.61 89 THR A O 1
ATOM 651 N N . TYR A 1 90 ? 16.938 33.556 30.774 1.00 15.89 90 TYR A N 1
ATOM 652 C CA . TYR A 1 90 ? 17.165 32.159 31.098 1.00 16.44 90 TYR A CA 1
ATOM 653 C C . TYR A 1 90 ? 16.032 31.330 30.503 1.00 16.71 90 TYR A C 1
ATOM 654 O O . TYR A 1 90 ? 14.875 31.742 30.579 1.00 19.60 90 TYR A O 1
ATOM 663 N N . PRO A 1 91 ? 16.354 30.197 29.885 1.00 17.13 91 PRO A N 1
ATOM 664 C CA . PRO A 1 91 ? 15.380 29.212 29.456 1.00 17.13 91 PRO A CA 1
ATOM 665 C C . PRO A 1 91 ? 14.722 28.578 30.671 1.00 17.07 91 PRO A C 1
ATOM 666 O O . PRO A 1 91 ? 15.433 28.147 31.602 1.00 17.34 91 PRO A O 1
ATOM 670 N N . VAL A 1 92 ? 13.386 28.525 30.628 1.00 16.41 92 VAL A N 1
ATOM 671 C CA . VAL A 1 92 ? 12.514 28.151 31.726 1.00 16.32 92 VAL A CA 1
ATOM 672 C C . VAL A 1 92 ? 11.883 26.756 31.432 1.00 15.88 92 VAL A C 1
ATOM 673 O O . VAL A 1 92 ? 11.482 26.433 30.300 1.00 15.57 92 VAL A O 1
ATOM 677 N N . THR A 1 93 ? 11.889 25.925 32.464 1.00 15.38 93 THR A N 1
ATOM 678 C CA . THR A 1 93 ? 11.118 24.697 32.530 1.00 15.03 93 THR A CA 1
ATOM 679 C C . THR A 1 93 ? 10.178 24.804 33.753 1.00 15.23 93 THR A C 1
ATOM 680 O O . THR A 1 93 ? 10.554 25.375 34.740 1.00 16.23 93 THR A O 1
ATOM 684 N N . ILE A 1 94 ? 8.982 24.228 33.682 1.00 14.27 94 ILE A N 1
ATOM 685 C CA . ILE A 1 94 ? 8.097 24.029 34.854 1.00 13.80 94 ILE A CA 1
ATOM 686 C C . ILE A 1 94 ? 8.188 22.580 35.284 1.00 12.81 94 ILE A C 1
ATOM 687 O O . ILE A 1 94 ? 7.966 21.647 34.478 1.00 12.28 94 ILE A O 1
ATOM 692 N N . GLU A 1 95 ? 8.574 22.407 36.543 1.00 12.95 95 GLU A N 1
ATOM 693 C CA . GLU A 1 95 ? 8.786 21.110 37.132 1.00 12.55 95 GLU A CA 1
ATOM 694 C C . GLU A 1 95 ? 7.897 21.051 38.334 1.00 12.50 95 GLU A C 1
ATOM 695 O O . GLU A 1 95 ? 8.168 21.723 39.297 1.00 13.53 95 GLU A O 1
ATOM 701 N N . ASP A 1 96 ? 6.816 20.291 38.241 1.00 12.78 96 ASP A N 1
ATOM 702 C CA . ASP A 1 96 ? 5.953 20.000 39.353 1.00 13.68 96 ASP A CA 1
ATOM 703 C C . ASP A 1 96 ? 5.430 21.258 40.011 1.00 13.80 96 ASP A C 1
ATOM 704 O O . ASP A 1 96 ? 5.481 21.397 41.239 1.00 13.65 96 ASP A O 1
ATOM 709 N N . GLY A 1 97 ? 4.925 22.161 39.188 1.00 14.56 97 GLY A N 1
ATOM 710 C CA . GLY A 1 97 ? 4.424 23.453 39.669 1.00 14.87 97 GLY A CA 1
ATOM 711 C C . GLY A 1 97 ? 5.438 24.503 39.999 1.00 15.12 97 GLY A C 1
ATOM 712 O O . GLY A 1 97 ? 5.049 25.584 40.419 1.00 15.81 97 GLY A O 1
ATOM 713 N N . TRP A 1 98 ? 6.729 24.202 39.872 1.00 15.94 98 TRP A N 1
ATOM 714 C CA . TRP A 1 98 ? 7.796 25.201 40.069 1.00 15.67 98 TRP A CA 1
ATOM 715 C C . TRP A 1 98 ? 8.367 25.804 38.783 1.00 15.09 98 TRP A C 1
ATOM 716 O O . TRP A 1 98 ? 8.633 25.104 37.816 1.00 15.14 98 TRP A O 1
ATOM 727 N N . VAL A 1 99 ? 8.586 27.109 38.808 1.00 16.44 99 VAL A N 1
ATOM 728 C CA . VAL A 1 99 ? 9.406 27.804 37.819 1.00 15.58 99 VAL A CA 1
ATOM 729 C C . VAL A 1 99 ? 10.870 27.439 38.036 1.00 16.85 99 VAL A C 1
ATOM 730 O O . VAL A 1 99 ? 11.431 27.720 39.102 1.00 17.13 99 VAL A O 1
ATOM 734 N N . CYS A 1 100 ? 11.476 26.776 37.036 1.00 17.77 100 CYS A N 1
ATOM 735 C CA . CYS A 1 100 ? 12.875 26.411 37.102 1.00 17.34 100 CYS A CA 1
ATOM 736 C C . CYS A 1 100 ? 13.683 26.940 35.940 1.00 17.73 100 CYS A C 1
ATOM 737 O O . CYS A 1 100 ? 13.165 27.167 34.848 1.00 16.46 100 CYS A O 1
ATOM 740 N N . ILE A 1 101 ? 14.984 27.077 36.205 1.00 19.21 101 ILE A N 1
ATOM 741 C CA . ILE A 1 101 ? 16.016 27.352 35.209 1.00 19.96 101 ILE A CA 1
ATOM 742 C C . ILE A 1 101 ? 17.154 26.332 35.419 1.00 21.47 101 ILE A C 1
ATOM 743 O O . ILE A 1 101 ? 17.214 25.661 36.432 1.00 21.24 101 ILE A O 1
ATOM 748 N N . ASP A 1 102 ? 18.024 26.212 34.441 1.00 22.75 102 ASP A N 1
ATOM 749 C CA . ASP A 1 102 ? 19.127 25.283 34.522 1.00 25.01 102 ASP A CA 1
ATOM 750 C C . ASP A 1 102 ? 20.152 25.889 35.439 1.00 25.70 102 ASP A C 1
ATOM 751 O O . ASP A 1 102 ? 20.309 27.101 35.465 1.00 25.31 102 ASP A O 1
ATOM 756 N N . GLN A 1 103 ? 20.833 25.055 36.211 1.00 26.67 103 GLN A N 1
ATOM 757 C CA . GLN A 1 103 ? 22.045 25.489 36.920 1.00 28.66 103 GLN A CA 1
ATOM 758 C C . GLN A 1 103 ? 23.084 25.853 35.827 1.00 29.15 103 GLN A C 1
ATOM 759 O O . GLN A 1 103 ? 23.357 25.038 34.949 1.00 29.08 103 GLN A O 1
ATOM 765 N N . PRO A 1 104 ? 23.608 27.085 35.813 1.00 30.83 104 PRO A N 1
ATOM 766 C CA . PRO A 1 104 ? 24.479 27.439 34.682 1.00 31.17 104 PRO A CA 1
ATOM 767 C C . PRO A 1 104 ? 25.960 27.378 35.059 1.00 31.87 104 PRO A C 1
ATOM 768 O O . PRO A 1 104 ? 26.406 26.386 35.636 1.00 31.84 104 PRO A O 1
ATOM 772 N N . ASN B 1 3 ? 10.694 71.829 50.472 1.00 27.31 3 ASN B N 1
ATOM 773 C CA . ASN B 1 3 ? 11.678 71.107 49.586 1.00 26.70 3 ASN B CA 1
ATOM 774 C C . ASN B 1 3 ? 12.472 69.931 50.193 1.00 26.04 3 ASN B C 1
ATOM 775 O O . ASN B 1 3 ? 13.497 69.498 49.614 1.00 26.26 3 ASN B O 1
ATOM 780 N N . LYS B 1 4 ? 12.029 69.412 51.335 1.00 23.68 4 LYS B N 1
ATOM 781 C CA . LYS B 1 4 ? 12.330 68.021 51.642 1.00 22.72 4 LYS B CA 1
ATOM 782 C C . LYS B 1 4 ? 11.744 67.178 50.518 1.00 21.20 4 LYS B C 1
ATOM 783 O O . LYS B 1 4 ? 10.845 67.615 49.806 1.00 21.42 4 LYS B O 1
ATOM 789 N N . LEU B 1 5 ? 12.251 65.975 50.363 1.00 19.14 5 LEU B N 1
ATOM 790 C CA . LEU B 1 5 ? 11.762 65.049 49.369 1.00 18.43 5 LEU B CA 1
ATOM 791 C C . LEU B 1 5 ? 10.619 64.249 49.972 1.00 17.11 5 LEU B C 1
ATOM 792 O O . LEU B 1 5 ? 10.777 63.694 51.039 1.00 15.70 5 LEU B O 1
ATOM 797 N N . ARG B 1 6 ? 9.483 64.238 49.275 1.00 16.32 6 ARG B N 1
ATOM 798 C CA . ARG B 1 6 ? 8.314 63.456 49.637 1.00 16.43 6 ARG B CA 1
ATOM 799 C C . ARG B 1 6 ? 8.452 62.061 49.063 1.00 15.58 6 ARG B C 1
ATOM 800 O O . ARG B 1 6 ? 8.504 61.873 47.852 1.00 13.46 6 ARG B O 1
ATOM 808 N N . LEU B 1 7 ? 8.508 61.072 49.945 1.00 15.28 7 LEU B N 1
ATOM 809 C CA . LEU B 1 7 ? 8.767 59.716 49.515 1.00 15.46 7 LEU B CA 1
ATOM 810 C C . LEU B 1 7 ? 7.448 58.924 49.361 1.00 15.28 7 LEU B C 1
ATOM 811 O O . LEU B 1 7 ? 7.144 58.371 48.291 1.00 14.72 7 LEU B O 1
ATOM 816 N N . CYS B 1 8 ? 6.661 58.910 50.420 1.00 15.08 8 CYS B N 1
ATOM 817 C CA . CYS B 1 8 ? 5.458 58.081 50.444 1.00 15.39 8 CYS B CA 1
ATOM 818 C C . CYS B 1 8 ? 4.609 58.470 51.602 1.00 15.22 8 CYS B C 1
ATOM 819 O O . CYS B 1 8 ? 5.108 59.051 52.546 1.00 14.16 8 CYS B O 1
ATOM 822 N N . GLN B 1 9 ? 3.300 58.214 51.514 1.00 15.18 9 GLN B N 1
ATOM 823 C CA . GLN B 1 9 ? 2.471 58.375 52.684 1.00 15.84 9 GLN B CA 1
ATOM 824 C C . GLN B 1 9 ? 2.868 57.409 53.809 1.00 15.47 9 GLN B C 1
ATOM 825 O O . GLN B 1 9 ? 3.269 56.264 53.592 1.00 15.73 9 GLN B O 1
ATOM 831 N N . VAL B 1 10 ? 2.727 57.880 55.045 1.00 16.80 10 VAL B N 1
ATOM 832 C CA . VAL B 1 10 ? 2.850 57.000 56.247 1.00 17.03 10 VAL B CA 1
ATOM 833 C C . VAL B 1 10 ? 1.936 55.749 56.138 1.00 17.14 10 VAL B C 1
ATOM 834 O O . VAL B 1 10 ? 2.338 54.625 56.460 1.00 18.15 10 VAL B O 1
ATOM 838 N N . ALA B 1 11 ? 0.754 55.940 55.576 1.00 17.58 11 ALA B N 1
ATOM 839 C CA . ALA B 1 11 ? -0.244 54.872 55.336 1.00 18.25 11 ALA B CA 1
ATOM 840 C C . ALA B 1 11 ? 0.199 53.770 54.410 1.00 18.34 11 ALA B C 1
ATOM 841 O O . ALA B 1 11 ? -0.404 52.720 54.416 1.00 19.44 11 ALA B O 1
ATOM 843 N N . SER B 1 12 ? 1.174 54.060 53.562 1.00 19.45 12 SER B N 1
ATOM 844 C CA . SER B 1 12 ? 1.795 53.110 52.647 1.00 18.77 12 SER B CA 1
ATOM 845 C C . SER B 1 12 ? 2.767 52.202 53.314 1.00 18.62 12 SER B C 1
ATOM 846 O O . SER B 1 12 ? 3.068 51.170 52.757 1.00 18.39 12 SER B O 1
ATOM 849 N N . VAL B 1 13 ? 3.261 52.556 54.493 1.00 18.62 13 VAL B N 1
ATOM 850 C CA . VAL B 1 13 ? 4.238 51.729 55.159 1.00 18.29 13 VAL B CA 1
ATOM 851 C C . VAL B 1 13 ? 3.694 50.928 56.350 1.00 18.44 13 VAL B C 1
ATOM 852 O O . VAL B 1 13 ? 3.418 51.481 57.416 1.00 18.12 13 VAL B O 1
ATOM 856 N N . LYS B 1 14 ? 3.624 49.613 56.145 1.00 17.94 14 LYS B N 1
ATOM 857 C CA . LYS B 1 14 ? 3.291 48.636 57.172 1.00 18.54 14 LYS B CA 1
ATOM 858 C C . LYS B 1 14 ? 4.534 47.912 57.699 1.00 17.95 14 LYS B C 1
ATOM 859 O O . LYS B 1 14 ? 5.485 47.610 56.964 1.00 15.80 14 LYS B O 1
ATOM 865 N N . ASP B 1 15 ? 4.515 47.663 59.009 1.00 17.17 15 ASP B N 1
ATOM 866 C CA . ASP B 1 15 ? 5.529 46.897 59.695 1.00 16.47 15 ASP B CA 1
ATOM 867 C C . ASP B 1 15 ? 5.439 45.481 59.149 1.00 15.91 15 ASP B C 1
ATOM 868 O O . ASP B 1 15 ? 4.382 44.866 59.178 1.00 16.13 15 ASP B O 1
ATOM 873 N N . GLY B 1 16 ? 6.526 44.999 58.570 1.00 16.38 16 GLY B N 1
ATOM 874 C CA . GLY B 1 16 ? 6.548 43.732 57.861 1.00 17.30 16 GLY B CA 1
ATOM 875 C C . GLY B 1 16 ? 6.713 43.895 56.355 1.00 18.61 16 GLY B C 1
ATOM 876 O O . GLY B 1 16 ? 7.163 42.961 55.698 1.00 18.12 16 GLY B O 1
ATOM 877 N N . GLU B 1 17 ? 6.415 45.092 55.817 1.00 18.83 17 GLU B N 1
ATOM 878 C CA . GLU B 1 17 ? 6.309 45.312 54.375 1.00 18.85 17 GLU B CA 1
ATOM 879 C C . GLU B 1 17 ? 6.965 46.627 54.012 1.00 18.29 17 GLU B C 1
ATOM 880 O O . GLU B 1 17 ? 6.302 47.579 53.622 1.00 20.43 17 GLU B O 1
ATOM 886 N N . PRO B 1 18 ? 8.297 46.684 54.135 1.00 16.68 18 PRO B N 1
ATOM 887 C CA . PRO B 1 18 ? 9.033 47.899 53.770 1.00 17.27 18 PRO B CA 1
ATOM 888 C C . PRO B 1 18 ? 8.837 48.298 52.297 1.00 17.21 18 PRO B C 1
ATOM 889 O O . PRO B 1 18 ? 8.720 47.406 51.455 1.00 17.77 18 PRO B O 1
ATOM 893 N N . VAL B 1 19 ? 8.868 49.616 52.021 1.00 16.66 19 VAL B N 1
ATOM 894 C CA . VAL B 1 19 ? 8.550 50.187 50.701 1.00 16.14 19 VAL B CA 1
ATOM 895 C C . VAL B 1 19 ? 9.797 50.661 49.923 1.00 15.18 19 VAL B C 1
ATOM 896 O O . VAL B 1 19 ? 10.577 51.436 50.421 1.00 16.27 19 VAL B O 1
ATOM 900 N N . ALA B 1 20 ? 9.969 50.133 48.703 1.00 15.42 20 ALA B N 1
ATOM 901 C CA . ALA B 1 20 ? 11.040 50.516 47.783 1.00 15.15 20 ALA B CA 1
ATOM 902 C C . ALA B 1 20 ? 10.619 51.773 47.123 1.00 15.01 20 ALA B C 1
ATOM 903 O O . ALA B 1 20 ? 9.676 51.759 46.348 1.00 15.59 20 ALA B O 1
ATOM 905 N N . VAL B 1 21 ? 11.328 52.861 47.449 1.00 16.42 21 VAL B N 1
ATOM 906 C CA . VAL B 1 21 ? 11.100 54.156 46.861 1.00 15.78 21 VAL B CA 1
ATOM 907 C C . VAL B 1 21 ? 12.310 54.541 46.003 1.00 15.24 21 VAL B C 1
ATOM 908 O O . VAL B 1 21 ? 13.454 54.671 46.488 1.00 16.04 21 VAL B O 1
ATOM 912 N N . TYR B 1 22 ? 12.055 54.693 44.715 1.00 16.42 22 TYR B N 1
ATOM 913 C CA . TYR B 1 22 ? 13.088 55.137 43.774 1.00 18.38 22 TYR B CA 1
ATOM 914 C C . TYR B 1 22 ? 12.873 56.599 43.533 1.00 19.07 22 TYR B C 1
ATOM 915 O O . TYR B 1 22 ? 12.172 56.990 42.625 1.00 19.43 22 TYR B O 1
ATOM 924 N N . GLN B 1 23 ? 13.505 57.364 44.412 1.00 21.40 23 GLN B N 1
ATOM 925 C CA . GLN B 1 23 ? 13.536 58.826 44.414 1.00 22.12 23 GLN B CA 1
ATOM 926 C C . GLN B 1 23 ? 14.523 59.329 43.370 1.00 22.69 23 GLN B C 1
ATOM 927 O O . GLN B 1 23 ? 15.667 58.897 43.288 1.00 22.96 23 GLN B O 1
ATOM 933 N N . GLU B 1 24 ? 14.059 60.278 42.586 1.00 24.39 24 GLU B N 1
ATOM 934 C CA . GLU B 1 24 ? 14.742 60.740 41.389 1.00 25.35 24 GLU B CA 1
ATOM 935 C C . GLU B 1 24 ? 16.242 61.019 41.346 1.00 26.03 24 GLU B C 1
ATOM 936 O O . GLU B 1 24 ? 16.863 60.702 40.335 1.00 26.80 24 GLU B O 1
ATOM 942 N N . LYS B 1 25 ? 16.865 61.645 42.329 1.00 26.25 25 LYS B N 1
ATOM 943 C CA . LYS B 1 25 ? 18.341 61.829 42.169 1.00 26.19 25 LYS B CA 1
ATOM 944 C C . LYS B 1 25 ? 19.089 61.287 43.394 1.00 25.36 25 LYS B C 1
ATOM 945 O O . LYS B 1 25 ? 20.054 61.856 43.886 1.00 25.20 25 LYS B O 1
ATOM 951 N N . MET B 1 26 ? 18.601 60.149 43.867 1.00 24.08 26 MET B N 1
ATOM 952 C CA . MET B 1 26 ? 19.128 59.483 45.043 1.00 22.89 26 MET B CA 1
ATOM 953 C C . MET B 1 26 ? 19.328 58.004 44.712 1.00 21.33 26 MET B C 1
ATOM 954 O O . MET B 1 26 ? 18.728 57.478 43.764 1.00 19.88 26 MET B O 1
ATOM 959 N N . PRO B 1 27 ? 20.155 57.331 45.520 1.00 19.59 27 PRO B N 1
ATOM 960 C CA . PRO B 1 27 ? 20.236 55.884 45.478 1.00 19.03 27 PRO B CA 1
ATOM 961 C C . PRO B 1 27 ? 18.893 55.289 45.912 1.00 17.94 27 PRO B C 1
ATOM 962 O O . PRO B 1 27 ? 18.136 55.938 46.662 1.00 17.66 27 PRO B O 1
ATOM 966 N N . ALA B 1 28 ? 18.549 54.135 45.361 1.00 17.48 28 ALA B N 1
ATOM 967 C CA . ALA B 1 28 ? 17.350 53.369 45.805 1.00 17.37 28 ALA B CA 1
ATOM 968 C C . ALA B 1 28 ? 17.191 53.469 47.331 1.00 17.14 28 ALA B C 1
ATOM 969 O O . ALA B 1 28 ? 18.178 53.236 48.088 1.00 16.92 28 ALA B O 1
ATOM 971 N N . LEU B 1 29 ? 15.963 53.787 47.776 1.00 17.00 29 LEU B N 1
ATOM 972 C CA . LEU B 1 29 ? 15.630 53.975 49.191 1.00 16.63 29 LEU B CA 1
ATOM 973 C C . LEU B 1 29 ? 14.702 52.885 49.663 1.00 16.75 29 LEU B C 1
ATOM 974 O O . LEU B 1 29 ? 13.943 52.344 48.884 1.00 16.78 29 LEU B O 1
ATOM 979 N N . ALA B 1 30 ? 14.783 52.585 50.953 1.00 16.48 30 ALA B N 1
ATOM 980 C CA . ALA B 1 30 ? 13.865 51.681 51.629 1.00 16.56 30 ALA B CA 1
ATOM 981 C C . ALA B 1 30 ? 13.181 52.454 52.768 1.00 16.93 30 ALA B C 1
ATOM 982 O O . ALA B 1 30 ? 13.855 53.142 53.520 1.00 15.61 30 ALA B O 1
ATOM 984 N N . VAL B 1 31 ? 11.852 52.301 52.905 1.00 17.51 31 VAL B N 1
ATOM 985 C CA . VAL B 1 31 ? 11.097 52.977 53.968 1.00 16.33 31 VAL B CA 1
ATOM 986 C C . VAL B 1 31 ? 10.460 51.920 54.844 1.00 15.44 31 VAL B C 1
ATOM 987 O O . VAL B 1 31 ? 9.872 50.967 54.367 1.00 15.76 31 VAL B O 1
ATOM 991 N N . TYR B 1 32 ? 10.621 52.065 56.143 1.00 15.52 32 TYR B N 1
ATOM 992 C CA . TYR B 1 32 ? 10.163 51.055 57.070 1.00 14.91 32 TYR B CA 1
ATOM 993 C C . TYR B 1 32 ? 9.295 51.598 58.176 1.00 14.23 32 TYR B C 1
ATOM 994 O O . TYR B 1 32 ? 9.371 52.746 58.503 1.00 11.66 32 TYR B O 1
ATOM 1003 N N . ASN B 1 33 ? 8.489 50.699 58.731 1.00 14.81 33 ASN B N 1
ATOM 1004 C CA . ASN B 1 33 ? 7.650 50.944 59.910 1.00 15.34 33 ASN B CA 1
ATOM 1005 C C . ASN B 1 33 ? 8.090 49.930 60.949 1.00 15.36 33 ASN B C 1
ATOM 1006 O O . ASN B 1 33 ? 8.070 48.703 60.692 1.00 13.71 33 ASN B O 1
ATOM 1011 N N . VAL B 1 34 ? 8.547 50.423 62.101 1.00 16.77 34 VAL B N 1
ATOM 1012 C CA . VAL B 1 34 ? 8.900 49.557 63.234 1.00 16.98 34 VAL B CA 1
ATOM 1013 C C . VAL B 1 34 ? 8.040 50.001 64.401 1.00 18.05 34 VAL B C 1
ATOM 1014 O O . VAL B 1 34 ? 8.338 51.010 65.040 1.00 19.49 34 VAL B O 1
ATOM 1018 N N . ASP B 1 35 ? 6.937 49.285 64.636 1.00 18.25 35 ASP B N 1
ATOM 1019 C CA . ASP B 1 35 ? 6.006 49.587 65.722 1.00 18.43 35 ASP B CA 1
ATOM 1020 C C . ASP B 1 35 ? 5.559 51.061 65.659 1.00 17.75 35 ASP B C 1
ATOM 1021 O O . ASP B 1 35 ? 5.512 51.778 66.670 1.00 16.75 35 ASP B O 1
ATOM 1026 N N . GLY B 1 36 ? 5.247 51.510 64.453 1.00 16.80 36 GLY B N 1
ATOM 1027 C CA . GLY B 1 36 ? 4.728 52.865 64.250 1.00 16.77 36 GLY B CA 1
ATOM 1028 C C . GLY B 1 36 ? 5.758 53.914 63.957 1.00 16.56 36 GLY B C 1
ATOM 1029 O O . GLY B 1 36 ? 5.402 54.998 63.515 1.00 16.95 36 GLY B O 1
ATOM 1030 N N . GLU B 1 37 ? 7.041 53.599 64.178 1.00 16.18 37 GLU B N 1
ATOM 1031 C CA . GLU B 1 37 ? 8.127 54.543 63.956 1.00 15.51 37 GLU B CA 1
ATOM 1032 C C . GLU B 1 37 ? 8.633 54.298 62.555 1.00 15.21 37 GLU B C 1
ATOM 1033 O O . GLU B 1 37 ? 8.792 53.148 62.164 1.00 12.89 37 GLU B O 1
ATOM 1039 N N . VAL B 1 38 ? 8.816 55.383 61.794 1.00 16.21 38 VAL B N 1
ATOM 1040 C CA . VAL B 1 38 ? 9.282 55.341 60.369 1.00 15.91 38 VAL B CA 1
ATOM 1041 C C . VAL B 1 38 ? 10.755 55.638 60.195 1.00 16.03 38 VAL B C 1
ATOM 1042 O O . VAL B 1 38 ? 11.274 56.529 60.835 1.00 15.85 38 VAL B O 1
ATOM 1046 N N . PHE B 1 39 ? 11.440 54.807 59.386 1.00 16.26 39 PHE B N 1
ATOM 1047 C CA . PHE B 1 39 ? 12.870 54.919 59.120 1.00 16.52 39 PHE B CA 1
ATOM 1048 C C . PHE B 1 39 ? 13.097 54.869 57.650 1.00 15.93 39 PHE B C 1
ATOM 1049 O O . PHE B 1 39 ? 12.314 54.242 56.931 1.00 16.53 39 PHE B O 1
ATOM 1057 N N . VAL B 1 40 ? 14.185 55.508 57.193 1.00 17.05 40 VAL B N 1
ATOM 1058 C CA . VAL B 1 40 ? 14.591 55.463 55.805 1.00 16.55 40 VAL B CA 1
ATOM 1059 C C . VAL B 1 40 ? 16.053 55.082 55.730 1.00 16.78 40 VAL B C 1
ATOM 1060 O O . VAL B 1 40 ? 16.878 55.666 56.414 1.00 15.58 40 VAL B O 1
ATOM 1064 N N . THR B 1 41 ? 16.346 54.050 54.930 1.00 17.03 41 THR B N 1
ATOM 1065 C CA . THR B 1 41 ? 17.713 53.691 54.591 1.00 17.97 41 THR B CA 1
ATOM 1066 C C . THR B 1 41 ? 17.916 53.608 53.073 1.00 18.33 41 THR B C 1
ATOM 1067 O O . THR B 1 41 ? 16.986 53.704 52.305 1.00 18.81 41 THR B O 1
ATOM 1071 N N . ASP B 1 42 ? 19.163 53.375 52.665 1.00 19.51 42 ASP B N 1
ATOM 1072 C CA . ASP B 1 42 ? 19.469 52.978 51.287 1.00 18.37 42 ASP B CA 1
ATOM 1073 C C . ASP B 1 42 ? 18.915 51.558 51.196 1.00 18.00 42 ASP B C 1
ATOM 1074 O O . ASP B 1 42 ? 18.954 50.824 52.192 1.00 18.34 42 ASP B O 1
ATOM 1079 N N . ASN B 1 43 ? 18.450 51.171 50.010 1.00 18.05 43 ASN B N 1
ATOM 1080 C CA . ASN B 1 43 ? 17.878 49.832 49.751 1.00 17.04 43 ASN B CA 1
ATOM 1081 C C . ASN B 1 43 ? 18.917 48.818 49.274 1.00 17.11 43 ASN B C 1
ATOM 1082 O O . ASN B 1 43 ? 18.720 47.627 49.488 1.00 17.23 43 ASN B O 1
ATOM 1087 N N . LEU B 1 44 ? 19.976 49.262 48.571 1.00 16.52 44 LEU B N 1
ATOM 1088 C CA . LEU B 1 44 ? 21.022 48.360 48.136 1.00 16.42 44 LEU B CA 1
ATOM 1089 C C . LEU B 1 44 ? 21.884 47.894 49.324 1.00 16.51 44 LEU B C 1
ATOM 1090 O O . LEU B 1 44 ? 22.489 48.677 50.034 1.00 16.99 44 LEU B O 1
ATOM 1095 N N . CYS B 1 45 ? 21.929 46.581 49.493 1.00 17.44 45 CYS B N 1
ATOM 1096 C CA . CYS B 1 45 ? 22.699 45.939 50.515 1.00 16.79 45 CYS B CA 1
ATOM 1097 C C . CYS B 1 45 ? 24.140 46.283 50.256 1.00 17.72 45 CYS B C 1
ATOM 1098 O O . CYS B 1 45 ? 24.551 46.342 49.102 1.00 18.48 45 CYS B O 1
ATOM 1101 N N . THR B 1 46 ? 24.904 46.494 51.319 1.00 17.07 46 THR B N 1
ATOM 1102 C CA . THR B 1 46 ? 26.254 46.922 51.191 1.00 16.28 46 THR B CA 1
ATOM 1103 C C . THR B 1 46 ? 27.173 45.736 50.848 1.00 16.42 46 THR B C 1
ATOM 1104 O O . THR B 1 46 ? 28.368 45.934 50.516 1.00 15.39 46 THR B O 1
ATOM 1108 N N . HIS B 1 47 ? 26.650 44.508 50.933 1.00 15.04 47 HIS B N 1
ATOM 1109 C CA . HIS B 1 47 ? 27.445 43.319 50.660 1.00 15.58 47 HIS B CA 1
ATOM 1110 C C . HIS B 1 47 ? 27.303 42.819 49.216 1.00 16.69 47 HIS B C 1
ATOM 1111 O O . HIS B 1 47 ? 28.170 42.112 48.680 1.00 15.39 47 HIS B O 1
ATOM 1118 N N . GLY B 1 48 ? 26.238 43.204 48.561 1.00 16.97 48 GLY B N 1
ATOM 1119 C CA . GLY B 1 48 ? 26.022 42.757 47.192 1.00 17.40 48 GLY B CA 1
ATOM 1120 C C . GLY B 1 48 ? 24.776 43.335 46.546 1.00 17.47 48 GLY B C 1
ATOM 1121 O O . GLY B 1 48 ? 24.159 44.237 47.043 1.00 17.33 48 GLY B O 1
ATOM 1122 N N . ASN B 1 49 ? 24.429 42.775 45.405 1.00 16.97 49 ASN B N 1
ATOM 1123 C CA . ASN B 1 49 ? 23.408 43.332 44.545 1.00 16.67 49 ASN B CA 1
ATOM 1124 C C . ASN B 1 49 ? 22.061 42.745 44.895 1.00 15.97 49 ASN B C 1
ATOM 1125 O O . ASN B 1 49 ? 21.520 41.934 44.165 1.00 14.55 49 ASN B O 1
ATOM 1130 N N . ALA B 1 50 ? 21.563 43.170 46.055 1.00 16.67 50 ALA B N 1
ATOM 1131 C CA . ALA B 1 50 ? 20.207 42.837 46.521 1.00 16.12 50 ALA B CA 1
ATOM 1132 C C . ALA B 1 50 ? 19.536 44.085 47.071 1.00 15.98 50 ALA B C 1
ATOM 1133 O O . ALA B 1 50 ? 20.192 44.973 47.571 1.00 16.94 50 ALA B O 1
ATOM 1135 N N . MET B 1 51 ? 18.206 44.126 47.019 1.00 16.43 51 MET B N 1
ATOM 1136 C CA . MET B 1 51 ? 17.479 45.197 47.662 1.00 15.76 51 MET B CA 1
ATOM 1137 C C . MET B 1 51 ? 16.915 44.699 48.978 1.00 16.73 51 MET B C 1
ATOM 1138 O O . MET B 1 51 ? 16.355 43.611 49.026 1.00 15.47 51 MET B O 1
ATOM 1143 N N . LEU B 1 52 ? 16.993 45.525 50.017 1.00 16.96 52 LEU B N 1
ATOM 1144 C CA . LEU B 1 52 ? 16.595 45.102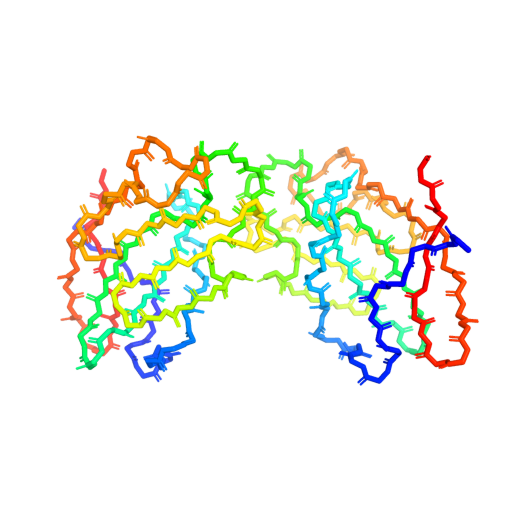 51.341 1.00 16.27 52 LEU B CA 1
ATOM 1145 C C . LEU B 1 52 ? 15.074 44.953 51.453 1.00 17.86 52 LEU B C 1
ATOM 1146 O O . LEU B 1 52 ? 14.601 44.066 52.167 1.00 17.75 52 LEU B O 1
ATOM 1151 N N . THR B 1 53 ? 14.320 45.724 50.654 1.00 17.73 53 THR B N 1
ATOM 1152 C CA . THR B 1 53 ? 12.858 45.612 50.597 1.00 16.72 53 THR B CA 1
ATOM 1153 C C . THR B 1 53 ? 12.353 44.272 50.065 1.00 17.56 53 THR B C 1
ATOM 1154 O O . THR B 1 53 ? 11.201 43.939 50.265 1.00 17.87 53 THR B O 1
ATOM 1158 N N . ASP B 1 54 ? 13.222 43.500 49.410 1.00 18.42 54 ASP B N 1
ATOM 1159 C CA . ASP B 1 54 ? 12.878 42.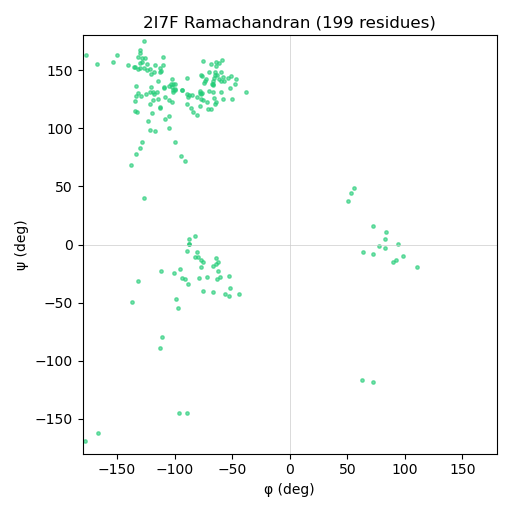158 48.979 1.00 17.79 54 ASP B CA 1
ATOM 1160 C C . ASP B 1 54 ? 13.185 41.116 50.045 1.00 18.67 54 ASP B C 1
ATOM 1161 O O . ASP B 1 54 ? 12.891 39.943 49.863 1.00 18.45 54 ASP B O 1
ATOM 1166 N N . GLY B 1 55 ? 13.806 41.532 51.144 1.00 19.00 55 GLY B N 1
ATOM 1167 C CA . GLY B 1 55 ? 14.139 40.629 52.238 1.00 19.74 55 GLY B CA 1
ATOM 1168 C C . GLY B 1 55 ? 13.036 40.516 53.263 1.00 20.02 55 GLY B C 1
ATOM 1169 O O . GLY B 1 55 ? 11.851 40.639 52.917 1.00 19.21 55 GLY B O 1
ATOM 1170 N N . TYR B 1 56 ? 13.450 40.362 54.532 1.00 20.28 56 TYR B N 1
ATOM 1171 C CA . TYR B 1 56 ? 12.575 39.950 55.627 1.00 20.71 56 TYR B CA 1
ATOM 1172 C C . TYR B 1 56 ? 12.798 40.880 56.803 1.00 19.33 56 TYR B C 1
ATOM 1173 O O . TYR B 1 56 ? 13.880 40.915 57.359 1.00 16.82 56 TYR B O 1
ATOM 1182 N N . GLN B 1 57 ? 11.776 41.660 57.139 1.00 19.08 57 GLN B N 1
ATOM 1183 C CA . GLN B 1 57 ? 11.806 42.557 58.311 1.00 19.45 57 GLN B CA 1
ATOM 1184 C C . GLN B 1 57 ? 11.405 41.795 59.570 1.00 19.78 57 GLN B C 1
ATOM 1185 O O . GLN B 1 57 ? 10.383 41.120 59.585 1.00 19.10 57 GLN B O 1
ATOM 1191 N N . ASP B 1 58 ? 12.233 41.902 60.616 1.00 20.93 58 ASP B N 1
ATOM 1192 C CA . ASP B 1 58 ? 11.921 41.341 61.936 1.00 20.89 58 ASP B CA 1
ATOM 1193 C C . ASP B 1 58 ? 12.117 42.452 62.941 1.00 21.21 58 ASP B C 1
ATOM 1194 O O . ASP B 1 58 ? 13.213 42.636 63.485 1.00 20.17 58 ASP B O 1
ATOM 1199 N N . GLY B 1 59 ? 11.055 43.218 63.158 1.00 21.06 59 GLY B N 1
ATOM 1200 C CA . GLY B 1 59 ? 11.120 44.356 64.042 1.00 21.28 59 GLY B CA 1
ATOM 1201 C C . GLY B 1 59 ? 12.097 45.416 63.565 1.00 21.40 59 GLY B C 1
ATOM 1202 O O . GLY B 1 59 ? 11.939 46.025 62.491 1.00 22.20 59 GLY B O 1
ATOM 1203 N N . THR B 1 60 ? 13.126 45.630 64.376 1.00 20.85 60 THR B N 1
ATOM 1204 C CA . THR B 1 60 ? 14.181 46.603 64.096 1.00 20.65 60 THR B CA 1
ATOM 1205 C C . THR B 1 60 ? 15.245 46.083 63.120 1.00 19.36 60 THR B C 1
ATOM 1206 O O . THR B 1 60 ? 16.124 46.816 62.723 1.00 19.88 60 THR B O 1
ATOM 1210 N N . ILE B 1 61 ? 15.183 44.802 62.746 1.00 18.99 61 ILE B N 1
ATOM 1211 C CA . ILE B 1 61 ? 16.170 44.204 61.864 1.00 18.36 61 ILE B CA 1
ATOM 1212 C C . ILE B 1 61 ? 15.593 44.018 60.457 1.00 17.87 61 ILE B C 1
ATOM 1213 O O . ILE B 1 61 ? 14.468 43.581 60.301 1.00 17.25 61 ILE B O 1
ATOM 1218 N N . ILE B 1 62 ? 16.374 44.347 59.435 1.00 16.82 62 ILE B N 1
ATOM 1219 C CA . ILE B 1 62 ? 16.038 43.947 58.067 1.00 16.46 62 ILE B CA 1
ATOM 1220 C C . ILE B 1 62 ? 17.046 42.957 57.576 1.00 16.04 62 ILE B C 1
ATOM 1221 O O . ILE B 1 62 ? 18.223 43.236 57.539 1.00 14.84 62 ILE B O 1
ATOM 1226 N N . GLU B 1 63 ? 16.581 41.751 57.259 1.00 17.11 63 GLU B N 1
ATOM 1227 C CA . GLU B 1 63 ? 17.434 40.723 56.682 1.00 18.03 63 GLU B CA 1
ATOM 1228 C C . GLU B 1 63 ? 17.438 40.812 55.145 1.00 18.25 63 GLU B C 1
ATOM 1229 O O . GLU B 1 63 ? 16.376 40.925 54.511 1.00 16.89 63 GLU B O 1
ATOM 1235 N N . CYS B 1 64 ? 18.640 40.833 54.582 1.00 17.11 64 CYS B N 1
ATOM 1236 C CA . CYS B 1 64 ? 18.853 40.763 53.153 1.00 18.23 64 CYS B CA 1
ATOM 1237 C C . CYS B 1 64 ? 18.275 39.457 52.568 1.00 19.34 64 CYS B C 1
ATOM 1238 O O . CYS B 1 64 ? 18.382 38.383 53.190 1.00 18.58 64 CYS B O 1
ATOM 1241 N N . PRO B 1 65 ? 17.657 39.539 51.362 1.00 19.37 65 PRO B N 1
ATOM 1242 C CA . PRO B 1 65 ? 17.223 38.333 50.693 1.00 19.08 65 PRO B CA 1
ATOM 1243 C C . PRO B 1 65 ? 18.345 37.334 50.247 1.00 18.91 65 PRO B C 1
ATOM 1244 O O . PRO B 1 65 ? 18.014 36.232 49.870 1.00 19.03 65 PRO B O 1
ATOM 1248 N N . PHE B 1 66 ? 19.621 37.748 50.285 1.00 19.89 66 PHE B N 1
ATOM 1249 C CA . PHE B 1 66 ? 20.788 36.859 50.139 1.00 19.63 66 PHE B CA 1
ATOM 1250 C C . PHE B 1 66 ? 21.550 36.700 51.431 1.00 19.81 66 PHE B C 1
ATOM 1251 O O . PHE B 1 66 ? 21.582 37.575 52.295 1.00 20.33 66 PHE B O 1
ATOM 1259 N N . HIS B 1 67 ? 22.234 35.575 51.508 1.00 20.44 67 HIS B N 1
ATOM 1260 C CA . HIS B 1 67 ? 23.289 35.300 52.488 1.00 19.95 67 HIS B CA 1
ATOM 1261 C C . HIS B 1 67 ? 22.886 35.260 53.949 1.00 19.61 67 HIS B C 1
ATOM 1262 O O . HIS B 1 67 ? 23.686 34.896 54.770 1.00 20.46 67 HIS B O 1
ATOM 1269 N N . GLY B 1 68 ? 21.644 35.593 54.285 1.00 19.56 68 GLY B N 1
ATOM 1270 C CA . GLY B 1 68 ? 21.244 35.703 55.697 1.00 18.82 68 GLY B CA 1
ATOM 1271 C C . GLY B 1 68 ? 21.826 36.932 56.395 1.00 18.04 68 GLY B C 1
ATOM 1272 O O . GLY B 1 68 ? 21.842 36.994 57.623 1.00 19.34 68 GLY B O 1
ATOM 1273 N N . GLY B 1 69 ? 22.324 37.908 55.639 1.00 17.13 69 GLY B N 1
ATOM 1274 C CA . GLY B 1 69 ? 22.865 39.121 56.241 1.00 16.62 69 GLY B CA 1
ATOM 1275 C C . GLY B 1 69 ? 21.774 40.021 56.734 1.00 16.69 69 GLY B C 1
ATOM 1276 O O . GLY B 1 69 ? 20.654 39.922 56.262 1.00 16.03 69 GLY B O 1
ATOM 1277 N N . SER B 1 70 ? 22.078 40.911 57.684 1.00 16.80 70 SER B N 1
ATOM 1278 C CA . SER B 1 70 ? 21.066 41.836 58.199 1.00 16.58 70 SER B CA 1
ATOM 1279 C C . SER B 1 70 ? 21.627 43.162 58.663 1.00 16.56 70 SER B C 1
ATOM 1280 O O . SER B 1 70 ? 22.822 43.287 58.905 1.00 15.41 70 SER B O 1
ATOM 1283 N N . PHE B 1 71 ? 20.719 44.150 58.800 1.00 16.89 71 PHE B N 1
ATOM 1284 C CA . PHE B 1 71 ? 21.057 45.459 59.293 1.00 16.99 71 PHE B CA 1
ATOM 1285 C C . PHE B 1 71 ? 20.074 45.875 60.376 1.00 18.18 71 PHE B C 1
ATOM 1286 O O . PHE B 1 71 ? 18.895 45.473 60.378 1.00 16.16 71 PHE B O 1
ATOM 1294 N N . ASP B 1 72 ? 20.568 46.696 61.281 1.00 18.67 72 ASP B N 1
ATOM 1295 C CA . ASP B 1 72 ? 19.679 47.503 62.096 1.00 18.81 72 ASP B CA 1
ATOM 1296 C C . ASP B 1 72 ? 19.101 48.678 61.272 1.00 19.36 72 ASP B C 1
ATOM 1297 O O . ASP B 1 72 ? 19.828 49.509 60.717 1.00 18.38 72 ASP B O 1
ATOM 1302 N N . ILE B 1 73 ? 17.768 48.741 61.252 1.00 19.17 73 ILE B N 1
ATOM 1303 C CA . ILE B 1 73 ? 17.013 49.706 60.485 1.00 19.20 73 ILE B CA 1
ATOM 1304 C C . ILE B 1 73 ? 17.194 51.144 60.975 1.00 19.57 73 ILE B C 1
ATOM 1305 O O . ILE B 1 73 ? 17.336 52.055 60.156 1.00 19.55 73 ILE B O 1
ATOM 1310 N N . ALA B 1 74 ? 17.221 51.339 62.300 1.00 18.49 74 ALA B N 1
ATOM 1311 C CA . ALA B 1 74 ? 17.268 52.680 62.911 1.00 17.96 74 ALA B CA 1
ATOM 1312 C C . ALA B 1 74 ? 18.662 53.317 62.807 1.00 18.01 74 ALA B C 1
ATOM 1313 O O . ALA B 1 74 ? 18.803 54.531 62.546 1.00 17.48 74 ALA B O 1
ATOM 1315 N N . THR B 1 75 ? 19.683 52.486 63.016 1.00 17.70 75 THR B N 1
ATOM 1316 C CA . THR B 1 75 ? 21.079 52.931 63.006 1.00 17.81 75 THR B CA 1
ATOM 1317 C C . THR B 1 75 ? 21.810 52.618 61.701 1.00 18.76 75 THR B C 1
ATOM 1318 O O . THR B 1 75 ? 22.788 53.277 61.368 1.00 19.66 75 THR B O 1
ATOM 1322 N N . GLY B 1 76 ? 21.352 51.606 60.973 1.00 18.40 76 GLY B N 1
ATOM 1323 C CA . GLY B 1 76 ? 22.042 51.143 59.778 1.00 17.82 76 GLY B CA 1
ATOM 1324 C C . GLY B 1 76 ? 23.191 50.204 60.024 1.00 17.58 76 GLY B C 1
ATOM 1325 O O . GLY B 1 76 ? 23.775 49.700 59.074 1.00 17.36 76 GLY B O 1
ATOM 1326 N N . ALA B 1 77 ? 23.496 49.945 61.293 1.00 17.65 77 ALA B N 1
ATOM 1327 C CA . ALA B 1 77 ? 24.592 49.051 61.649 1.00 16.82 77 ALA B CA 1
ATOM 1328 C C . ALA B 1 77 ? 24.413 47.657 61.039 1.00 16.34 77 ALA B C 1
ATOM 1329 O O . ALA B 1 77 ? 23.320 47.117 61.033 1.00 15.35 77 ALA B O 1
ATOM 1331 N N . ALA B 1 78 ? 25.504 47.053 60.568 1.00 17.12 78 ALA B N 1
ATOM 1332 C CA . ALA B 1 78 ? 25.468 45.642 60.139 1.00 17.01 78 ALA B CA 1
ATOM 1333 C C . ALA B 1 78 ? 25.206 44.755 61.381 1.00 17.72 78 ALA B C 1
ATOM 1334 O O . ALA B 1 78 ? 25.719 45.024 62.474 1.00 18.15 78 ALA B O 1
ATOM 1336 N N . LYS B 1 79 ? 24.344 43.753 61.235 1.00 18.12 79 LYS B N 1
ATOM 1337 C CA . LYS B 1 79 ? 24.051 42.789 62.277 1.00 18.56 79 LYS B CA 1
ATOM 1338 C C . LYS B 1 79 ? 24.552 41.377 61.926 1.00 17.87 79 LYS B C 1
ATOM 1339 O O . LYS B 1 79 ? 25.693 41.011 62.253 1.00 19.18 79 LYS B O 1
ATOM 1345 N N . ALA B 1 80 ? 23.718 40.579 61.256 1.00 17.33 80 ALA B N 1
ATOM 1346 C CA . ALA B 1 80 ? 24.129 39.290 60.765 1.00 17.15 80 ALA B CA 1
ATOM 1347 C C . ALA B 1 80 ? 25.175 39.391 59.666 1.00 17.48 80 ALA B C 1
ATOM 1348 O O . ALA B 1 80 ? 25.120 40.216 58.743 1.00 17.08 80 ALA B O 1
ATOM 1350 N N . PHE B 1 81 ? 26.136 38.506 59.776 1.00 18.91 81 PHE B N 1
ATOM 1351 C CA . PHE B 1 81 ? 27.106 38.306 58.725 1.00 20.06 81 PHE B CA 1
ATOM 1352 C C . PHE B 1 81 ? 26.339 37.782 57.472 1.00 18.90 81 PHE B C 1
ATOM 1353 O O . PHE B 1 81 ? 25.313 37.129 57.609 1.00 19.56 81 PHE B O 1
ATOM 1361 N N . PRO B 1 82 ? 26.864 38.030 56.248 1.00 17.93 82 PRO B N 1
ATOM 1362 C CA . PRO B 1 82 ? 28.151 38.660 55.929 1.00 17.16 82 PRO B CA 1
ATOM 1363 C C . PRO B 1 82 ? 28.222 40.193 55.947 1.00 17.20 82 PRO B C 1
ATOM 1364 O O . PRO B 1 82 ? 29.254 40.755 55.584 1.00 17.51 82 PRO B O 1
ATOM 1368 N N . CYS B 1 83 ? 27.173 40.873 56.393 1.00 16.50 83 CYS B N 1
ATOM 1369 C CA . CYS B 1 83 ? 27.185 42.318 56.370 1.00 16.73 83 CYS B CA 1
ATOM 1370 C C . CYS B 1 83 ? 28.229 42.914 57.333 1.00 16.66 83 CYS B C 1
ATOM 1371 O O . CYS B 1 83 ? 28.460 42.411 58.443 1.00 17.01 83 CYS B O 1
ATOM 1374 N N . GLN B 1 84 ? 28.875 43.981 56.875 1.00 16.37 84 GLN B N 1
ATOM 1375 C CA . GLN B 1 84 ? 29.890 44.675 57.660 1.00 15.19 84 GLN B CA 1
ATOM 1376 C C . GLN B 1 84 ? 29.750 46.185 57.559 1.00 15.74 84 GLN B C 1
ATOM 1377 O O . GLN B 1 84 ? 29.751 46.887 58.581 1.00 14.88 84 GLN B O 1
ATOM 1383 N N . ILE B 1 85 ? 29.644 46.677 56.326 1.00 15.26 85 ILE B N 1
ATOM 1384 C CA . ILE B 1 85 ? 29.533 48.096 56.079 1.00 15.70 85 ILE B CA 1
ATOM 1385 C C . ILE B 1 85 ? 28.094 48.487 56.381 1.00 15.66 85 ILE B C 1
ATOM 1386 O O . ILE B 1 85 ? 27.197 47.826 55.898 1.00 17.29 85 ILE B O 1
ATOM 1391 N N . PRO B 1 86 ? 27.874 49.543 57.173 1.00 15.41 86 PRO B N 1
ATOM 1392 C CA . PRO B 1 86 ? 26.542 49.995 57.511 1.00 16.82 86 PRO B CA 1
ATOM 1393 C C . PRO B 1 86 ? 25.769 50.533 56.305 1.00 17.58 86 PRO B C 1
ATOM 1394 O O . PRO B 1 86 ? 26.337 51.161 55.429 1.00 18.33 86 PRO B O 1
ATOM 1398 N N . ILE B 1 87 ? 24.471 50.282 56.262 1.00 17.12 87 ILE B N 1
ATOM 1399 C CA . ILE B 1 87 ? 23.661 50.942 55.239 1.00 17.86 87 ILE B CA 1
ATOM 1400 C C . ILE B 1 87 ? 23.431 52.389 55.685 1.00 18.15 87 ILE B C 1
ATOM 1401 O O . ILE B 1 87 ? 23.358 52.691 56.896 1.00 17.94 87 ILE B O 1
ATOM 1406 N N . LYS B 1 88 ? 23.373 53.291 54.710 1.00 18.53 88 LYS B N 1
ATOM 1407 C CA . LYS B 1 88 ? 23.103 54.708 54.973 1.00 17.54 88 LYS B CA 1
ATOM 1408 C C . LYS B 1 88 ? 21.675 54.885 55.475 1.00 15.94 88 LYS B C 1
ATOM 1409 O O . LYS B 1 88 ? 20.741 54.231 54.982 1.00 16.04 88 LYS B O 1
ATOM 1415 N N . THR B 1 89 ? 21.523 55.743 56.481 1.00 15.79 89 THR B N 1
ATOM 1416 C CA . THR B 1 89 ? 20.227 56.062 57.079 1.00 15.49 89 THR B CA 1
ATOM 1417 C C . THR B 1 89 ? 19.955 57.538 56.842 1.00 15.18 89 THR B C 1
ATOM 1418 O O . THR B 1 89 ? 20.890 58.334 56.633 1.00 13.59 89 THR B O 1
ATOM 1422 N N . TYR B 1 90 ? 18.675 57.900 56.820 1.00 15.16 90 TYR B N 1
ATOM 1423 C CA . TYR B 1 90 ? 18.269 59.298 56.635 1.00 15.33 90 TYR B CA 1
ATOM 1424 C C . TYR B 1 90 ? 17.207 59.731 57.674 1.00 14.90 90 TYR B C 1
ATOM 1425 O O . TYR B 1 90 ? 16.212 59.054 57.838 1.00 16.59 90 TYR B O 1
ATOM 1434 N N . PRO B 1 91 ? 17.406 60.880 58.348 1.00 14.75 91 PRO B N 1
ATOM 1435 C CA . PRO B 1 91 ? 16.405 61.397 59.287 1.00 14.42 91 PRO B CA 1
ATOM 1436 C C . PRO B 1 91 ? 15.065 61.675 58.617 1.00 14.68 91 PRO B C 1
ATOM 1437 O O . PRO B 1 91 ? 15.024 62.306 57.528 1.00 14.67 91 PRO B O 1
ATOM 1441 N N . VAL B 1 92 ? 13.999 61.173 59.248 1.00 14.07 92 VAL B N 1
ATOM 1442 C CA . VAL B 1 92 ? 12.628 61.282 58.740 1.00 14.44 92 VAL B CA 1
ATOM 1443 C C . VAL B 1 92 ? 11.949 62.491 59.334 1.00 14.50 92 VAL B C 1
ATOM 1444 O O . VAL B 1 92 ? 12.080 62.741 60.538 1.00 14.80 92 VAL B O 1
ATOM 1448 N N . THR B 1 93 ? 11.292 63.254 58.443 1.00 15.09 93 THR B N 1
ATOM 1449 C CA . THR B 1 93 ? 10.345 64.318 58.754 1.00 15.77 93 THR B CA 1
ATOM 1450 C C . THR B 1 93 ? 8.994 63.826 58.216 1.00 16.48 93 THR B C 1
ATOM 1451 O O . THR B 1 93 ? 8.943 63.158 57.180 1.00 17.46 93 THR B O 1
ATOM 1455 N N . ILE B 1 94 ? 7.911 64.072 58.940 1.00 16.84 94 ILE B N 1
ATOM 1456 C CA . ILE B 1 94 ? 6.575 63.732 58.447 1.00 17.32 94 ILE B CA 1
ATOM 1457 C C . ILE B 1 94 ? 5.781 65.019 58.317 1.00 17.79 94 ILE B C 1
ATOM 1458 O O . ILE B 1 94 ? 5.757 65.817 59.239 1.00 17.12 94 ILE B O 1
ATOM 1463 N N . GLU B 1 95 ? 5.162 65.222 57.155 1.00 17.82 95 GLU B N 1
ATOM 1464 C CA . GLU B 1 95 ? 4.417 66.446 56.865 1.00 18.10 95 GLU B CA 1
ATOM 1465 C C . GLU B 1 95 ? 3.110 66.004 56.249 1.00 17.03 95 GLU B C 1
ATOM 1466 O O . GLU B 1 95 ? 3.128 65.280 55.287 1.00 16.79 95 GLU B O 1
ATOM 1472 N N . ASP B 1 96 ? 1.999 66.415 56.855 1.00 16.27 96 ASP B N 1
ATOM 1473 C CA A ASP B 1 96 ? 0.654 66.061 56.414 0.50 16.50 96 ASP B CA 1
ATOM 1474 C CA B ASP B 1 96 ? 0.619 66.032 56.453 0.50 16.24 96 ASP B CA 1
ATOM 1475 C C . ASP B 1 96 ? 0.510 64.591 55.966 1.00 16.32 96 ASP B C 1
ATOM 1476 O O . ASP B 1 96 ? -0.037 64.298 54.892 1.00 15.55 96 ASP B O 1
ATOM 1485 N N . GLY B 1 97 ? 1.013 63.675 56.794 1.00 15.65 97 GLY B N 1
ATOM 1486 C CA . GLY B 1 97 ? 0.890 62.259 56.543 1.00 15.52 97 GLY B CA 1
ATOM 1487 C C . GLY B 1 97 ? 1.924 61.637 55.593 1.00 15.34 97 GLY B C 1
ATOM 1488 O O . GLY B 1 97 ? 1.815 60.454 55.253 1.00 14.08 97 GLY B O 1
ATOM 1489 N N . TRP B 1 98 ? 2.906 62.437 55.164 1.00 14.46 98 TRP B N 1
ATOM 1490 C CA . TRP B 1 98 ? 3.926 62.022 54.202 1.00 14.61 98 TRP B CA 1
ATOM 1491 C C . TRP B 1 98 ? 5.299 61.859 54.841 1.00 13.76 98 TRP B C 1
ATOM 1492 O O . TRP B 1 98 ? 5.718 62.666 55.639 1.00 13.19 98 TRP B O 1
ATOM 1503 N N . VAL B 1 99 ? 5.953 60.768 54.503 1.00 14.79 99 VAL B N 1
ATOM 1504 C CA . VAL B 1 99 ? 7.319 60.511 54.874 1.00 15.25 99 VAL B CA 1
ATOM 1505 C C . VAL B 1 99 ? 8.244 61.324 53.959 1.00 14.94 99 VAL B C 1
ATOM 1506 O O . VAL B 1 99 ? 8.230 61.176 52.736 1.00 12.98 99 VAL B O 1
ATOM 1510 N N . CYS B 1 100 ? 9.013 62.203 54.583 1.00 16.14 100 CYS B N 1
ATOM 1511 C CA . CYS B 1 100 ? 9.928 63.118 53.888 1.00 16.83 100 CYS B CA 1
ATOM 1512 C C . CYS B 1 100 ? 11.367 62.965 54.403 1.00 17.62 100 CYS B C 1
ATOM 1513 O O . CYS B 1 100 ? 11.572 62.635 55.573 1.00 17.23 100 CYS B O 1
ATOM 1516 N N . ILE B 1 101 ? 12.360 63.215 53.537 1.00 17.44 101 ILE B N 1
ATOM 1517 C CA . ILE B 1 101 ? 13.769 63.223 53.959 1.00 18.22 101 ILE B CA 1
ATOM 1518 C C . ILE B 1 101 ? 14.386 64.496 53.441 1.00 18.78 101 ILE B C 1
ATOM 1519 O O . ILE B 1 101 ? 13.762 65.176 52.650 1.00 19.18 101 ILE B O 1
ATOM 1524 N N . ASP B 1 102 ? 15.578 64.841 53.907 1.00 21.33 102 ASP B N 1
ATOM 1525 C CA . ASP B 1 102 ? 16.228 66.077 53.476 1.00 22.55 102 ASP B CA 1
ATOM 1526 C C . ASP B 1 102 ? 16.766 65.931 52.053 1.00 24.06 102 ASP B C 1
ATOM 1527 O O . ASP B 1 102 ? 17.314 64.899 51.667 1.00 22.10 102 ASP B O 1
ATOM 1532 N N . GLN B 1 103 ? 16.574 67.003 51.295 1.00 26.50 103 GLN B N 1
ATOM 1533 C CA . GLN B 1 103 ? 17.240 67.247 50.033 1.00 27.79 103 GLN B CA 1
ATOM 1534 C C . GLN B 1 103 ? 18.756 67.048 50.203 1.00 29.02 103 GLN B C 1
ATOM 1535 O O . GLN B 1 103 ? 19.361 67.664 51.080 1.00 29.86 103 GLN B O 1
ATOM 1541 N N . PRO B 1 104 ? 19.377 66.187 49.376 1.00 30.32 104 PRO B N 1
ATOM 1542 C CA . PRO B 1 104 ? 20.835 65.925 49.503 1.00 30.49 104 PRO B CA 1
ATOM 1543 C C . PRO B 1 104 ? 21.723 67.142 49.259 1.00 30.49 104 PRO B C 1
ATOM 1544 O O . PRO B 1 104 ? 21.308 68.063 48.554 1.00 30.41 104 PRO B O 1
#

Organism: Sphingobium yanoikuyae (NCBI:txid13690)